Protein AF-A0A397BXU0-F1 (afdb_monomer_lite)

Radius of gyration: 19.56 Å; chains: 1; bounding box: 42×47×53 Å

Structure (mmCIF, N/CA/C/O backbone):
data_AF-A0A397BXU0-F1
#
_entry.id   AF-A0A397BXU0-F1
#
loop_
_atom_site.group_PDB
_atom_site.id
_atom_site.type_symbol
_atom_site.label_atom_id
_atom_site.label_alt_id
_atom_site.label_comp_id
_atom_site.label_asym_id
_atom_site.label_entity_id
_atom_site.label_seq_id
_atom_site.pdbx_PDB_ins_code
_atom_site.Cartn_x
_atom_site.Cartn_y
_atom_site.Cartn_z
_atom_site.occupancy
_atom_site.B_iso_or_equiv
_atom_site.auth_seq_id
_atom_site.auth_comp_id
_atom_site.auth_asym_id
_atom_site.auth_atom_id
_atom_site.pdbx_PDB_model_num
ATOM 1 N N . ASN A 1 1 ? -10.680 0.960 -3.305 1.00 91.12 1 ASN A N 1
ATOM 2 C CA . ASN A 1 1 ? -9.590 0.562 -4.220 1.00 91.12 1 ASN A CA 1
ATOM 3 C C . ASN A 1 1 ? -9.120 1.791 -4.955 1.00 91.12 1 ASN A C 1
ATOM 5 O O . ASN A 1 1 ? -9.983 2.480 -5.483 1.00 91.12 1 ASN A O 1
ATOM 9 N N . LEU A 1 2 ? -7.822 2.081 -4.936 1.00 94.25 2 LEU A N 1
ATOM 10 C CA . LEU A 1 2 ? -7.236 3.269 -5.564 1.00 94.25 2 LEU A CA 1
ATOM 11 C C . LEU A 1 2 ? -6.109 2.868 -6.513 1.00 94.25 2 LEU A C 1
ATOM 13 O O . LEU A 1 2 ? -5.351 1.947 -6.196 1.00 94.25 2 LEU A O 1
ATOM 17 N N . ASP A 1 3 ? -5.989 3.576 -7.634 1.00 91.75 3 ASP A N 1
ATOM 18 C CA . ASP A 1 3 ? -4.815 3.489 -8.498 1.00 91.75 3 ASP A CA 1
ATOM 19 C C . ASP A 1 3 ? -3.682 4.342 -7.908 1.00 91.75 3 ASP A C 1
ATOM 21 O O . ASP A 1 3 ? -3.869 5.524 -7.610 1.00 91.75 3 ASP A O 1
ATOM 25 N N . THR A 1 4 ? -2.523 3.716 -7.715 1.00 92.75 4 THR A N 1
ATOM 26 C CA . THR A 1 4 ? -1.286 4.337 -7.220 1.00 92.75 4 THR A CA 1
ATOM 27 C C . THR A 1 4 ? -0.098 4.049 -8.140 1.00 92.75 4 THR A C 1
ATOM 29 O O . THR A 1 4 ? 1.052 4.164 -7.723 1.00 92.75 4 THR A O 1
ATOM 32 N N . ASN A 1 5 ? -0.351 3.705 -9.409 1.00 88.44 5 ASN A N 1
ATOM 33 C CA . ASN A 1 5 ? 0.680 3.360 -10.398 1.00 88.44 5 ASN A CA 1
ATOM 34 C C . ASN A 1 5 ? 1.646 4.514 -10.700 1.00 88.44 5 ASN A C 1
ATOM 36 O O . ASN A 1 5 ? 2.695 4.290 -11.299 1.00 88.44 5 ASN A O 1
ATOM 40 N N . HIS A 1 6 ? 1.340 5.734 -10.246 1.00 90.06 6 HIS A N 1
ATOM 41 C CA . HIS A 1 6 ? 2.276 6.856 -10.281 1.00 90.06 6 HIS A CA 1
ATOM 42 C C . HIS A 1 6 ? 3.441 6.745 -9.282 1.00 90.06 6 HIS A C 1
ATOM 44 O O . HIS A 1 6 ? 4.148 7.728 -9.067 1.00 90.06 6 HIS A O 1
ATOM 50 N N . ALA A 1 7 ? 3.610 5.592 -8.629 1.00 89.75 7 ALA A N 1
ATOM 51 C CA . ALA A 1 7 ? 4.789 5.277 -7.839 1.00 89.75 7 ALA A CA 1
ATOM 52 C C . ALA A 1 7 ? 6.076 5.561 -8.632 1.00 89.75 7 ALA A C 1
ATOM 54 O O . ALA A 1 7 ? 6.134 5.344 -9.849 1.00 89.75 7 ALA A O 1
ATOM 55 N N . ASP A 1 8 ? 7.086 6.083 -7.940 1.00 83.19 8 ASP A N 1
ATOM 56 C CA . ASP A 1 8 ? 8.326 6.545 -8.565 1.00 83.19 8 ASP A CA 1
ATOM 57 C C . ASP A 1 8 ? 9.223 5.359 -8.925 1.00 83.19 8 ASP A C 1
ATOM 59 O O . ASP A 1 8 ? 9.690 5.256 -10.059 1.00 83.19 8 ASP A O 1
ATOM 63 N N . SER A 1 9 ? 9.399 4.421 -7.991 1.00 68.56 9 SER A N 1
ATOM 64 C CA . SER A 1 9 ? 10.031 3.130 -8.256 1.00 68.56 9 SER A CA 1
ATOM 65 C C . SER A 1 9 ? 8.972 2.102 -8.643 1.00 68.56 9 SER A C 1
ATOM 67 O O . SER A 1 9 ? 7.866 2.092 -8.103 1.00 68.56 9 SER A O 1
ATOM 69 N N . HIS A 1 10 ? 9.298 1.242 -9.610 1.00 75.25 10 HIS A N 1
ATOM 70 C CA . HIS A 1 10 ? 8.454 0.138 -10.088 1.00 75.25 10 HIS A CA 1
ATOM 71 C C . HIS A 1 10 ? 7.069 0.487 -10.671 1.00 75.25 10 HIS A C 1
ATOM 73 O O . HIS A 1 10 ? 6.451 -0.380 -11.284 1.00 75.25 10 HIS A O 1
ATOM 79 N N . GLY A 1 11 ? 6.587 1.721 -10.522 1.00 79.19 11 GLY A N 1
ATOM 80 C CA . GLY A 1 11 ? 5.392 2.253 -11.171 1.00 79.19 11 GLY A CA 1
ATOM 81 C C . GLY A 1 11 ? 5.732 2.838 -12.536 1.00 79.19 11 GLY A C 1
ATOM 82 O O . GLY A 1 11 ? 5.960 2.102 -13.497 1.00 79.19 11 GLY A O 1
ATOM 83 N N . LEU A 1 12 ? 5.817 4.168 -12.618 1.00 81.00 12 LEU A N 1
ATOM 84 C CA . LEU A 1 12 ? 5.992 4.911 -13.874 1.00 81.00 12 LEU A CA 1
ATOM 85 C C . LEU A 1 12 ? 7.149 4.398 -14.726 1.00 81.00 12 LEU A C 1
ATOM 87 O O . LEU A 1 12 ? 6.971 4.137 -15.912 1.00 81.00 12 LEU A O 1
ATOM 91 N N . GLN A 1 13 ? 8.328 4.233 -14.126 1.00 81.94 13 GLN A N 1
ATOM 92 C CA . GLN A 1 13 ? 9.524 3.848 -14.866 1.00 81.94 13 GLN A CA 1
ATOM 93 C C . GLN A 1 13 ? 9.372 2.458 -15.489 1.00 81.94 13 GLN A C 1
ATOM 95 O O . GLN A 1 13 ? 9.551 2.300 -16.691 1.00 81.94 13 GLN A O 1
ATOM 100 N N . GLN A 1 14 ? 8.959 1.452 -14.717 1.00 85.31 14 GLN A N 1
ATOM 101 C CA . GLN A 1 14 ? 8.842 0.085 -15.235 1.00 85.31 14 GLN A CA 1
ATOM 102 C C . GLN A 1 14 ? 7.662 -0.072 -16.194 1.00 85.31 14 GLN A C 1
ATOM 104 O O . GLN A 1 14 ? 7.802 -0.715 -17.240 1.00 85.31 14 GLN A O 1
ATOM 109 N N . VAL A 1 15 ? 6.527 0.562 -15.885 1.00 88.94 15 VAL A N 1
ATOM 110 C CA . VAL A 1 15 ? 5.321 0.502 -16.716 1.00 88.94 15 VAL A CA 1
ATOM 111 C C . VAL A 1 15 ? 5.507 1.259 -18.027 1.00 88.94 15 VAL A C 1
ATOM 113 O O . VAL A 1 15 ? 5.089 0.750 -19.062 1.00 88.94 15 VAL A O 1
ATOM 116 N N . CYS A 1 16 ? 6.140 2.432 -18.034 1.00 91.69 16 CYS A N 1
ATOM 117 C CA . CYS A 1 16 ? 6.295 3.214 -19.262 1.00 91.69 16 CYS A CA 1
ATOM 118 C C . CYS A 1 16 ? 7.528 2.823 -20.078 1.00 91.69 16 CYS A C 1
ATOM 120 O O . CYS A 1 16 ? 7.483 2.902 -21.304 1.00 91.69 16 CYS A O 1
ATOM 122 N N . CYS A 1 17 ? 8.610 2.352 -19.448 1.00 92.06 17 CYS A N 1
ATOM 123 C CA . CYS A 1 17 ? 9.773 1.882 -20.198 1.00 92.06 17 CYS A CA 1
ATOM 124 C C . CYS A 1 17 ? 9.535 0.528 -20.871 1.00 92.06 17 CYS A C 1
ATOM 126 O O . CYS A 1 17 ? 10.069 0.312 -21.957 1.00 92.06 17 CYS A O 1
ATOM 128 N N . GLN A 1 18 ? 8.755 -0.380 -20.261 1.00 91.38 18 GLN A N 1
ATOM 129 C CA . GLN A 1 18 ? 8.503 -1.732 -20.791 1.00 91.38 18 GLN A CA 1
ATOM 130 C C . GLN A 1 18 ? 9.797 -2.467 -21.190 1.00 91.38 18 GLN A C 1
ATOM 132 O O . GLN A 1 18 ? 9.857 -3.131 -22.228 1.00 91.38 18 GLN A O 1
ATOM 137 N N . CYS A 1 19 ? 10.851 -2.359 -20.370 1.00 92.19 19 CYS A N 1
ATOM 138 C CA . CYS A 1 19 ? 12.196 -2.793 -20.758 1.00 92.19 19 CYS A CA 1
ATOM 139 C C . CYS A 1 19 ? 12.262 -4.233 -21.263 1.00 92.19 19 CYS A C 1
ATOM 141 O O . CYS A 1 19 ? 12.909 -4.507 -22.271 1.00 92.19 19 CYS A O 1
ATOM 143 N N . TYR A 1 20 ? 11.555 -5.164 -20.622 1.00 90.00 20 TYR A N 1
ATOM 144 C CA . TYR A 1 20 ? 11.573 -6.563 -21.048 1.00 90.00 20 TYR A CA 1
ATOM 145 C C . TYR A 1 20 ? 11.020 -6.767 -22.464 1.00 90.00 20 TYR A C 1
ATOM 147 O O . TYR A 1 20 ? 11.494 -7.662 -23.166 1.00 90.00 20 TYR A O 1
ATOM 155 N N . GLY A 1 21 ? 10.091 -5.914 -22.908 1.00 90.88 21 GLY A N 1
ATOM 156 C CA . GLY A 1 21 ? 9.614 -5.884 -24.289 1.00 90.88 21 GLY A CA 1
ATOM 157 C C . GLY A 1 21 ? 10.726 -5.506 -25.269 1.00 90.88 21 GLY A C 1
ATOM 158 O O . GLY A 1 21 ? 10.959 -6.228 -26.235 1.00 90.88 21 GLY A O 1
ATOM 159 N N . TYR A 1 22 ? 11.476 -4.443 -24.970 1.00 91.62 22 TYR A N 1
ATOM 160 C CA . TYR A 1 22 ? 12.529 -3.915 -25.848 1.00 91.62 22 TYR A CA 1
ATOM 161 C C . TYR A 1 22 ? 13.865 -4.663 -25.758 1.00 91.62 22 TYR A C 1
ATOM 163 O O . TYR A 1 22 ? 14.593 -4.752 -26.746 1.00 91.62 22 TYR A O 1
ATOM 171 N N . SER A 1 23 ? 14.174 -5.277 -24.614 1.00 92.56 23 SER A N 1
ATOM 172 C CA . SER A 1 23 ? 15.444 -5.981 -24.363 1.00 92.56 23 SER A CA 1
ATOM 173 C C . SER A 1 23 ? 15.748 -7.089 -25.378 1.00 92.56 23 SER A C 1
ATOM 175 O O . SER A 1 23 ? 16.910 -7.411 -25.635 1.00 92.56 23 SER A O 1
ATOM 177 N N . ARG A 1 24 ? 14.705 -7.668 -25.988 1.00 88.31 24 ARG A N 1
ATOM 178 C CA . ARG A 1 24 ? 14.831 -8.679 -27.045 1.00 88.31 24 ARG A CA 1
ATOM 179 C C . ARG A 1 24 ? 15.384 -8.097 -28.343 1.00 88.31 24 ARG A C 1
ATOM 181 O O . ARG A 1 24 ? 16.181 -8.756 -29.006 1.00 88.31 24 ARG A O 1
ATOM 188 N N . GLU A 1 25 ? 14.976 -6.883 -28.689 1.00 88.50 25 GLU A N 1
ATOM 189 C CA . GLU A 1 25 ? 15.390 -6.193 -29.912 1.00 88.50 25 GLU A CA 1
ATOM 190 C C . GLU A 1 25 ? 16.776 -5.568 -29.744 1.00 88.50 25 GLU A C 1
ATOM 192 O O . GLU A 1 25 ? 17.655 -5.748 -30.587 1.00 88.50 25 GLU A O 1
ATOM 197 N N . THR A 1 26 ? 17.008 -4.908 -28.608 1.00 89.25 26 THR A N 1
ATOM 198 C CA . THR A 1 26 ? 18.282 -4.243 -28.292 1.00 89.25 26 THR A CA 1
ATOM 199 C C . THR A 1 26 ? 19.387 -5.214 -27.877 1.00 89.25 26 THR A C 1
ATOM 201 O O . THR A 1 26 ? 20.550 -4.820 -27.781 1.00 89.25 26 THR A O 1
ATOM 204 N N . LYS A 1 27 ? 19.034 -6.472 -27.570 1.00 90.44 27 LYS A N 1
ATOM 205 C CA . LYS A 1 27 ? 19.926 -7.506 -27.015 1.00 90.44 27 LYS A CA 1
ATOM 206 C C . LYS A 1 27 ? 20.653 -7.063 -25.739 1.00 90.44 27 LYS A C 1
ATOM 208 O O . LYS A 1 27 ? 21.693 -7.621 -25.390 1.00 90.44 27 LYS A O 1
ATOM 213 N N . THR A 1 28 ? 20.104 -6.074 -25.039 1.00 88.50 28 THR A N 1
ATOM 214 C CA . THR A 1 28 ? 20.674 -5.509 -23.815 1.00 88.50 28 THR A CA 1
ATOM 215 C C . THR A 1 28 ? 19.778 -5.872 -22.641 1.00 88.50 28 THR A C 1
ATOM 217 O O . THR A 1 28 ? 18.565 -5.675 -22.699 1.00 88.50 28 THR A O 1
ATOM 220 N N . LYS A 1 29 ? 20.367 -6.415 -21.569 1.00 88.94 29 LYS A N 1
ATOM 221 C CA . LYS A 1 29 ? 19.622 -6.808 -20.366 1.00 88.94 29 LYS A CA 1
ATOM 222 C C . LYS A 1 29 ? 18.979 -5.593 -19.696 1.00 88.94 29 LYS A C 1
ATOM 224 O O . LYS A 1 29 ? 19.581 -4.524 -19.648 1.00 88.94 29 LYS A O 1
ATOM 229 N N . CYS A 1 30 ? 17.793 -5.802 -19.133 1.00 89.44 30 CYS A N 1
ATOM 230 C CA . CYS A 1 30 ? 17.183 -4.835 -18.234 1.00 89.44 30 CYS A CA 1
ATOM 231 C C . CYS A 1 30 ? 17.955 -4.763 -16.920 1.00 89.44 30 CYS A C 1
ATOM 233 O O . CYS A 1 30 ? 18.323 -5.783 -16.336 1.00 89.44 30 CYS A O 1
ATOM 235 N N . THR A 1 31 ? 18.175 -3.540 -16.478 1.00 86.12 31 THR A N 1
ATOM 236 C CA . THR A 1 31 ? 18.710 -3.151 -15.176 1.00 86.12 31 THR A CA 1
ATOM 237 C C . THR A 1 31 ? 17.600 -2.772 -14.200 1.00 86.12 31 THR A C 1
ATOM 239 O O . THR A 1 31 ? 17.831 -2.793 -12.996 1.00 86.12 31 THR A O 1
ATOM 242 N N . GLY A 1 32 ? 16.408 -2.434 -14.710 1.00 82.25 32 GLY A N 1
ATOM 243 C CA . GLY A 1 32 ? 15.285 -1.931 -13.917 1.00 82.25 32 GLY A CA 1
ATOM 244 C C . GLY A 1 32 ? 15.361 -0.432 -13.618 1.00 82.25 32 GLY A C 1
ATOM 245 O O . GLY A 1 32 ? 14.469 0.080 -12.948 1.00 82.25 32 GLY A O 1
ATOM 246 N N . ASN A 1 33 ? 16.397 0.249 -14.119 1.00 84.50 33 ASN A N 1
ATOM 247 C CA . ASN A 1 33 ? 16.656 1.678 -13.936 1.00 84.50 33 ASN A CA 1
ATOM 248 C C . ASN A 1 33 ? 16.693 2.430 -15.276 1.00 84.50 33 ASN A C 1
ATOM 250 O O . ASN A 1 33 ? 17.337 3.472 -15.384 1.00 84.50 33 ASN A O 1
ATOM 254 N N . GLU A 1 34 ? 16.052 1.891 -16.314 1.00 89.12 34 GLU A N 1
ATOM 255 C CA . GLU A 1 34 ? 16.051 2.497 -17.644 1.00 89.12 34 GLU A CA 1
ATOM 256 C C . GLU A 1 34 ? 15.388 3.874 -17.608 1.00 89.12 34 GLU A C 1
ATOM 258 O O . GLU A 1 34 ? 14.302 4.046 -17.055 1.00 89.12 34 GLU A O 1
ATOM 263 N N . MET A 1 35 ? 16.036 4.862 -18.207 1.00 90.44 35 MET A N 1
ATOM 264 C CA . MET A 1 35 ? 15.581 6.245 -18.224 1.00 90.44 35 MET A CA 1
ATOM 265 C C . MET A 1 35 ? 14.971 6.606 -19.583 1.00 90.44 35 MET A C 1
ATOM 267 O O . MET A 1 35 ? 15.327 6.020 -20.609 1.00 90.44 35 MET A O 1
ATOM 271 N N . PRO A 1 36 ? 14.078 7.611 -19.644 1.00 91.62 36 PRO A N 1
ATOM 272 C CA . PRO A 1 36 ? 13.523 8.082 -20.909 1.00 91.62 36 PRO A CA 1
ATOM 273 C C . PRO A 1 36 ? 14.617 8.485 -21.907 1.00 91.62 36 PRO A C 1
ATOM 275 O O . PRO A 1 36 ? 15.407 9.400 -21.655 1.00 91.62 36 PRO A O 1
ATOM 278 N N . GLY A 1 37 ? 14.627 7.838 -23.073 1.00 92.50 37 GLY A N 1
ATOM 279 C CA . GLY A 1 37 ? 15.660 8.002 -24.102 1.00 92.50 37 GLY A CA 1
ATOM 280 C C . GLY A 1 37 ? 16.644 6.835 -24.197 1.00 92.50 37 GLY A C 1
ATOM 281 O O . GLY A 1 37 ? 17.330 6.722 -25.212 1.00 92.50 37 GLY A O 1
ATOM 282 N N . ASP A 1 38 ? 16.681 5.945 -23.207 1.00 93.38 38 ASP A N 1
ATOM 283 C CA . ASP A 1 38 ? 17.402 4.681 -23.326 1.00 93.38 38 ASP A CA 1
ATOM 284 C C . ASP A 1 38 ? 16.705 3.782 -24.349 1.00 93.38 38 ASP A C 1
ATOM 286 O O . ASP A 1 38 ? 15.480 3.696 -24.371 1.00 93.38 38 ASP A O 1
ATOM 290 N N . ALA A 1 39 ? 17.465 3.033 -25.152 1.00 93.31 39 ALA A N 1
ATOM 291 C CA . ALA A 1 39 ? 16.893 2.115 -26.148 1.00 93.31 39 ALA A CA 1
ATOM 292 C C . ALA A 1 39 ? 15.962 1.054 -25.525 1.00 93.31 39 ALA A C 1
ATOM 294 O O . ALA A 1 39 ? 15.038 0.568 -26.167 1.00 93.31 39 ALA A O 1
ATOM 295 N N . ASN A 1 40 ? 16.195 0.719 -24.255 1.00 93.38 40 ASN A N 1
ATOM 296 C CA . ASN A 1 40 ? 15.368 -0.196 -23.475 1.00 93.38 40 ASN A CA 1
ATOM 297 C C . ASN A 1 40 ? 14.198 0.486 -22.747 1.00 93.38 40 ASN A C 1
ATOM 299 O O . ASN A 1 40 ? 13.447 -0.191 -22.056 1.00 93.38 40 ASN A O 1
ATOM 303 N N . CYS A 1 41 ? 14.015 1.798 -22.881 1.00 93.62 41 CYS A N 1
ATOM 304 C CA . CYS A 1 41 ? 12.878 2.518 -22.324 1.00 93.62 41 CYS A CA 1
ATOM 305 C C . CYS A 1 41 ? 12.035 3.101 -23.449 1.00 93.62 41 CYS A C 1
ATOM 307 O O . CYS A 1 41 ? 12.449 4.062 -24.097 1.00 93.62 41 CYS A O 1
ATOM 309 N N . ALA A 1 42 ? 10.858 2.520 -23.691 1.00 94.00 42 ALA A N 1
ATOM 310 C CA . ALA A 1 42 ? 9.977 2.948 -24.775 1.00 94.00 42 ALA A CA 1
ATOM 311 C C . ALA A 1 42 ? 10.688 2.964 -26.151 1.00 94.00 42 ALA A C 1
ATOM 313 O O . ALA A 1 42 ? 10.410 3.812 -26.992 1.00 94.00 42 ALA A O 1
ATOM 314 N N . GLY A 1 43 ? 11.667 2.075 -26.368 1.00 93.12 43 GLY A N 1
ATOM 315 C CA . GLY A 1 43 ? 12.487 2.063 -27.585 1.00 93.12 43 GLY A CA 1
ATOM 316 C C . GLY A 1 43 ? 13.387 3.297 -27.770 1.00 93.12 43 GLY A C 1
ATOM 317 O O . GLY A 1 43 ? 13.860 3.543 -28.876 1.00 93.12 43 GLY A O 1
ATOM 318 N N . GLY A 1 44 ? 13.599 4.104 -26.725 1.00 94.00 44 GLY A N 1
ATOM 319 C CA . GLY A 1 44 ? 14.251 5.415 -26.794 1.00 94.00 44 GLY A CA 1
ATOM 320 C C . GLY A 1 44 ? 13.296 6.577 -27.093 1.00 94.00 44 GLY A C 1
ATOM 321 O O . GLY A 1 44 ? 13.731 7.732 -27.131 1.00 94.00 44 GLY A O 1
ATOM 322 N N . ASP A 1 45 ? 11.999 6.312 -27.277 1.00 96.06 45 ASP A N 1
ATOM 323 C CA . ASP A 1 45 ? 10.999 7.338 -27.567 1.00 96.06 45 ASP A CA 1
ATOM 324 C C . ASP A 1 45 ? 10.562 8.072 -26.289 1.00 96.06 45 ASP A C 1
ATOM 326 O O . ASP A 1 45 ? 9.714 7.623 -25.509 1.00 96.06 45 ASP A O 1
ATOM 330 N N . LYS A 1 46 ? 11.133 9.265 -26.097 1.00 96.38 46 LYS A N 1
ATOM 331 C CA . LYS A 1 46 ? 10.784 10.156 -24.984 1.00 96.38 46 LYS A CA 1
ATOM 332 C C . LYS A 1 46 ? 9.332 10.629 -25.039 1.00 96.38 46 LYS A C 1
ATOM 334 O O . LYS A 1 46 ? 8.734 10.811 -23.984 1.00 96.38 46 LYS A O 1
ATOM 339 N N . ALA A 1 47 ? 8.762 10.828 -26.227 1.00 97.19 47 ALA A N 1
ATOM 340 C CA . ALA A 1 47 ? 7.381 11.278 -26.364 1.00 97.19 47 ALA A CA 1
ATOM 341 C C . ALA A 1 47 ? 6.404 10.160 -25.986 1.00 97.19 47 ALA A C 1
ATOM 343 O O . ALA A 1 47 ? 5.431 10.420 -25.278 1.00 97.19 47 ALA A O 1
ATOM 344 N N . MET A 1 48 ? 6.691 8.915 -26.381 1.00 95.44 48 MET A N 1
ATOM 345 C CA . MET A 1 48 ? 5.905 7.757 -25.949 1.00 95.44 48 MET A CA 1
ATOM 346 C C . MET A 1 48 ? 5.970 7.575 -24.429 1.00 95.44 48 MET A C 1
ATOM 348 O O . MET A 1 48 ? 4.933 7.378 -23.792 1.00 95.44 48 MET A O 1
ATOM 352 N N . PHE A 1 49 ? 7.164 7.697 -23.836 1.00 94.69 49 PHE A N 1
ATOM 353 C CA . PHE A 1 49 ? 7.316 7.654 -22.382 1.00 94.69 49 PHE A CA 1
ATOM 354 C C . PHE A 1 49 ? 6.486 8.747 -21.695 1.00 94.69 49 PHE A C 1
ATOM 356 O O . PHE A 1 49 ? 5.693 8.438 -20.806 1.00 94.69 49 PHE A O 1
ATOM 363 N N . SER A 1 50 ? 6.621 10.009 -22.118 1.00 95.06 50 SER A N 1
ATOM 364 C CA . SER A 1 50 ? 5.880 11.129 -21.524 1.00 95.06 50 SER A CA 1
ATOM 365 C C . SER A 1 50 ? 4.367 10.965 -21.669 1.00 95.06 50 SER A C 1
ATOM 367 O O . SER A 1 50 ? 3.644 11.175 -20.702 1.00 95.06 50 SER A O 1
ATOM 369 N N . ALA A 1 51 ? 3.875 10.500 -22.820 1.00 96.62 51 ALA A N 1
ATOM 370 C CA . ALA A 1 51 ? 2.449 10.237 -23.009 1.00 96.62 51 ALA A CA 1
ATOM 371 C C . ALA A 1 51 ? 1.923 9.139 -22.064 1.00 96.62 51 ALA A C 1
ATOM 373 O O . ALA A 1 51 ? 0.812 9.247 -21.539 1.00 96.62 51 ALA A O 1
ATOM 374 N N . CYS A 1 52 ? 2.717 8.091 -21.821 1.00 95.06 52 CYS A N 1
ATOM 375 C CA . CYS A 1 52 ? 2.402 7.070 -20.821 1.00 95.06 52 CYS A CA 1
ATOM 376 C C . CYS A 1 52 ? 2.388 7.653 -19.401 1.00 95.06 52 CYS A C 1
ATOM 378 O O . CYS A 1 52 ? 1.432 7.433 -18.653 1.00 95.06 52 CYS A O 1
ATOM 380 N N . GLN A 1 53 ? 3.408 8.437 -19.048 1.00 93.31 53 GLN A N 1
ATOM 381 C CA . GLN A 1 53 ? 3.512 9.086 -17.745 1.00 93.31 53 GLN A CA 1
ATOM 382 C C . GLN A 1 53 ? 2.311 9.998 -17.475 1.00 93.31 53 GLN A C 1
ATOM 384 O O . GLN A 1 53 ? 1.667 9.862 -16.435 1.00 93.31 53 GLN A O 1
ATOM 389 N N . ASP A 1 54 ? 1.957 10.863 -18.425 1.00 95.31 54 ASP A N 1
ATOM 390 C CA . ASP A 1 54 ? 0.816 11.776 -18.315 1.00 95.31 54 ASP A CA 1
ATOM 391 C C . ASP A 1 54 ? -0.495 11.013 -18.100 1.00 95.31 54 ASP A C 1
ATOM 393 O O . ASP A 1 54 ? -1.360 11.429 -17.322 1.00 95.31 54 ASP A O 1
ATOM 397 N N . LYS A 1 55 ? -0.647 9.856 -18.757 1.00 95.50 55 LYS A N 1
ATOM 398 C CA . LYS A 1 55 ? -1.822 9.001 -18.586 1.00 95.50 55 LYS A CA 1
ATOM 399 C C . LYS A 1 55 ? -1.917 8.442 -17.166 1.00 95.50 55 LYS A C 1
ATOM 401 O O . LYS A 1 55 ? -2.996 8.502 -16.573 1.00 95.50 55 LYS A O 1
ATOM 406 N N . ILE A 1 56 ? -0.812 7.921 -16.633 1.00 93.69 56 ILE A N 1
ATOM 407 C CA . ILE A 1 56 ? -0.753 7.337 -15.286 1.00 93.69 56 ILE A CA 1
ATOM 408 C C . ILE A 1 56 ? -0.938 8.415 -14.215 1.00 93.69 56 ILE A C 1
ATOM 410 O O . ILE A 1 56 ? -1.736 8.228 -13.297 1.00 93.69 56 ILE A O 1
ATOM 414 N N . GLU A 1 57 ? -0.283 9.569 -14.348 1.00 93.19 57 GLU A N 1
ATOM 415 C CA . GLU A 1 57 ? -0.476 10.697 -13.426 1.00 93.19 57 GLU A CA 1
ATOM 416 C C . GLU A 1 57 ? -1.924 11.210 -13.471 1.00 93.19 57 GLU A C 1
ATOM 418 O O . GLU A 1 57 ? -2.519 11.508 -12.432 1.00 93.19 57 GLU A O 1
ATOM 423 N N . GLY A 1 58 ? -2.553 11.221 -14.652 1.00 95.19 58 GLY A N 1
ATOM 424 C CA . GLY A 1 58 ? -3.978 11.518 -14.800 1.00 95.19 58 GLY A CA 1
ATOM 425 C C . GLY A 1 58 ? -4.884 10.544 -14.036 1.00 95.19 58 GLY A C 1
ATOM 426 O O . GLY A 1 58 ? -5.831 10.975 -13.371 1.00 95.19 58 GLY A O 1
ATOM 427 N N . TRP A 1 59 ? -4.597 9.239 -14.080 1.00 95.06 59 TRP A N 1
ATOM 428 C CA . TRP A 1 59 ? -5.341 8.223 -13.321 1.00 95.06 59 TRP A CA 1
ATOM 429 C C . TRP A 1 59 ? -5.118 8.316 -11.813 1.00 95.06 59 TRP A C 1
ATOM 431 O O . TRP A 1 59 ? -6.077 8.181 -11.045 1.00 95.06 59 TRP A O 1
ATOM 441 N N . ALA A 1 60 ? -3.891 8.593 -11.380 1.00 93.69 60 ALA A N 1
ATOM 442 C CA . ALA A 1 60 ? -3.582 8.781 -9.970 1.00 93.69 60 ALA A CA 1
ATOM 443 C C . ALA A 1 60 ? -4.267 10.035 -9.414 1.00 93.69 60 ALA A C 1
ATOM 445 O O . ALA A 1 60 ? -4.903 9.976 -8.360 1.00 93.69 60 ALA A O 1
ATOM 446 N N . LYS A 1 61 ? -4.249 11.147 -10.163 1.00 95.50 61 LYS A N 1
ATOM 447 C CA . LYS A 1 61 ? -5.002 12.356 -9.811 1.00 95.50 61 LYS A CA 1
ATOM 448 C C . LYS A 1 61 ? -6.501 12.079 -9.712 1.00 95.50 61 LYS A C 1
ATOM 450 O O . LYS A 1 61 ? -7.121 12.448 -8.717 1.00 95.50 61 LYS A O 1
ATOM 455 N N . ALA A 1 62 ? -7.081 11.407 -10.706 1.00 96.88 62 ALA A N 1
ATOM 456 C CA . ALA A 1 62 ? -8.497 11.048 -10.678 1.00 96.88 62 ALA A CA 1
ATOM 457 C C . AL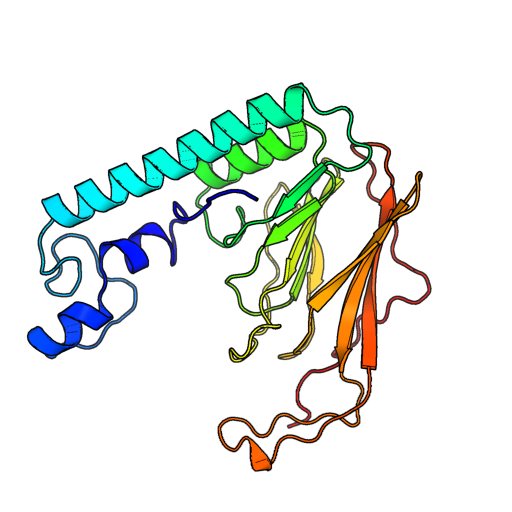A A 1 62 ? -8.841 10.145 -9.478 1.00 96.88 62 ALA A C 1
ATOM 459 O O . ALA A 1 62 ? -9.897 10.317 -8.864 1.00 96.88 62 ALA A O 1
ATOM 460 N N . SER A 1 63 ? -7.943 9.224 -9.111 1.00 97.00 63 SER A N 1
ATOM 461 C CA . SER A 1 63 ? -8.091 8.360 -7.934 1.00 97.00 63 SER A CA 1
ATOM 462 C C . SER A 1 63 ? -8.035 9.149 -6.628 1.00 97.00 63 SER A C 1
ATOM 464 O O . SER A 1 63 ? -8.884 8.937 -5.764 1.00 97.00 63 SER A O 1
ATOM 466 N N . LEU A 1 64 ? -7.088 10.080 -6.488 1.00 97.31 64 LEU A N 1
ATOM 467 C CA . LEU A 1 64 ? -6.954 10.936 -5.307 1.00 97.31 64 LEU A CA 1
ATOM 468 C C . LEU A 1 64 ? -8.177 11.851 -5.136 1.00 97.31 64 LEU A C 1
ATOM 470 O O . LEU A 1 64 ? -8.782 11.880 -4.063 1.00 97.31 64 LEU A O 1
ATOM 474 N N . ASP A 1 65 ? -8.588 12.540 -6.204 1.00 97.69 65 ASP A N 1
ATOM 475 C CA . ASP A 1 65 ? -9.753 13.434 -6.200 1.00 97.69 65 ASP A CA 1
ATOM 476 C C . ASP A 1 65 ? -11.049 12.653 -5.913 1.00 97.69 65 ASP A C 1
ATOM 478 O O . ASP A 1 65 ? -11.910 13.092 -5.143 1.00 97.69 65 ASP A O 1
ATOM 482 N N . GLY A 1 66 ? -11.185 11.465 -6.513 1.00 98.00 66 GLY A N 1
ATOM 483 C CA . GLY A 1 66 ? -12.305 10.562 -6.276 1.00 98.00 66 GLY A CA 1
ATOM 484 C C . GLY A 1 66 ? -12.370 10.082 -4.831 1.00 98.00 66 GLY A C 1
ATOM 485 O O . GLY A 1 66 ? -13.419 10.192 -4.195 1.00 98.00 66 GLY A O 1
ATOM 486 N N . ALA A 1 67 ? -11.237 9.635 -4.286 1.00 98.00 67 ALA A N 1
ATOM 487 C CA . ALA A 1 67 ? -11.124 9.212 -2.897 1.00 98.00 67 ALA A CA 1
ATOM 488 C C . ALA A 1 67 ? -11.499 10.340 -1.933 1.00 98.00 67 ALA A C 1
ATOM 490 O O . ALA A 1 67 ? -12.301 10.118 -1.030 1.00 98.00 67 ALA A O 1
ATOM 491 N N . ALA A 1 68 ? -10.975 11.550 -2.137 1.00 98.44 68 ALA A N 1
ATOM 492 C CA . ALA A 1 68 ? -11.275 12.701 -1.291 1.00 98.44 68 ALA A CA 1
ATOM 493 C C . ALA A 1 68 ? -12.778 13.025 -1.283 1.00 98.44 68 ALA A C 1
ATOM 495 O O . ALA A 1 68 ? -13.389 13.165 -0.221 1.00 98.44 68 ALA A O 1
ATOM 496 N N . ARG A 1 69 ? -13.402 13.069 -2.467 1.00 98.38 69 ARG A N 1
ATOM 497 C CA . ARG A 1 69 ? -14.844 13.306 -2.617 1.00 98.38 69 ARG A CA 1
ATOM 498 C C . ARG A 1 69 ? -15.681 12.242 -1.905 1.00 98.38 69 ARG A C 1
ATOM 500 O O . ARG A 1 69 ? -16.656 12.586 -1.234 1.00 98.38 69 ARG A O 1
ATOM 507 N N . ASP A 1 70 ? -15.334 10.972 -2.070 1.00 98.19 70 ASP A N 1
ATOM 508 C CA . ASP A 1 70 ? -16.140 9.864 -1.556 1.00 98.19 70 ASP A CA 1
ATOM 509 C C . ASP A 1 70 ? -15.936 9.696 -0.038 1.00 98.19 70 ASP A C 1
ATOM 511 O O . ASP A 1 70 ? -16.900 9.505 0.706 1.00 98.19 70 ASP A O 1
ATOM 515 N N . LEU A 1 71 ? -14.710 9.881 0.462 1.00 98.06 71 LEU A N 1
ATOM 516 C CA . LEU A 1 71 ? -14.393 9.854 1.894 1.00 98.06 71 LEU A CA 1
ATOM 517 C C . LEU A 1 71 ? -15.012 11.021 2.674 1.00 98.06 71 LEU A C 1
ATOM 519 O O . LEU A 1 71 ? -15.375 10.827 3.839 1.00 98.06 71 LEU A O 1
ATOM 523 N N . ALA A 1 72 ? -15.156 12.194 2.047 1.00 97.88 72 ALA A N 1
ATOM 524 C CA . ALA A 1 72 ? -15.831 13.357 2.628 1.00 97.88 72 ALA A CA 1
ATOM 525 C C . ALA A 1 72 ? -17.326 13.108 2.880 1.00 97.88 72 ALA A C 1
ATOM 527 O O . ALA A 1 72 ? -17.895 13.653 3.821 1.00 97.88 72 ALA A O 1
ATOM 528 N N . LYS A 1 73 ? -17.962 12.283 2.042 1.00 97.81 73 LYS A N 1
ATOM 529 C CA . LYS A 1 73 ? -19.395 11.954 2.131 1.00 97.81 73 LYS A CA 1
ATOM 530 C C . LYS A 1 73 ? -19.670 10.652 2.881 1.00 97.81 73 LYS A C 1
ATOM 532 O O . LYS A 1 73 ? -20.820 10.359 3.192 1.00 97.81 73 LYS A O 1
ATOM 537 N N . SER A 1 74 ? -18.637 9.849 3.124 1.00 97.44 74 SER A N 1
ATOM 538 C CA . SER A 1 74 ? -18.794 8.510 3.678 1.00 97.44 74 SER A CA 1
ATOM 539 C C . SER A 1 74 ? -19.221 8.540 5.144 1.00 97.44 74 SER A C 1
ATOM 541 O O . SER A 1 74 ? -18.517 9.075 6.001 1.00 97.44 74 SER A O 1
ATOM 543 N N . THR A 1 75 ? -20.342 7.877 5.427 1.00 96.62 75 THR A N 1
ATOM 544 C CA . THR A 1 75 ? -20.841 7.568 6.776 1.00 96.62 75 THR A CA 1
ATOM 545 C C . THR A 1 75 ? -20.490 6.140 7.209 1.00 96.62 75 THR A C 1
ATOM 547 O O . THR A 1 75 ? -21.075 5.620 8.158 1.00 96.62 75 THR A O 1
ATOM 550 N N . ALA A 1 76 ? -19.590 5.463 6.487 1.00 97.44 76 ALA A N 1
ATOM 551 C CA . ALA A 1 76 ? -19.190 4.099 6.808 1.00 97.44 76 ALA A CA 1
ATOM 552 C C . ALA A 1 76 ? -18.452 4.042 8.154 1.00 97.44 76 ALA A C 1
ATOM 554 O O . ALA A 1 76 ? -17.629 4.908 8.453 1.00 97.44 76 ALA A O 1
ATOM 555 N N . THR A 1 77 ? -18.706 2.983 8.929 1.00 98.00 77 THR A N 1
ATOM 556 C CA . THR A 1 77 ? -18.033 2.722 10.213 1.00 98.00 77 THR A CA 1
ATOM 557 C C . THR A 1 77 ? -16.517 2.636 10.050 1.00 98.00 77 THR A C 1
ATOM 559 O O . THR A 1 77 ? -15.782 3.227 10.830 1.00 98.00 77 THR A O 1
ATOM 562 N N . TYR A 1 78 ? -16.055 1.950 9.002 1.00 98.31 78 TYR A N 1
ATOM 563 C CA . TYR A 1 78 ? -14.640 1.834 8.667 1.00 98.31 78 TYR A CA 1
ATOM 564 C C . TYR A 1 78 ? -14.376 2.422 7.290 1.00 98.31 78 TYR A C 1
ATOM 566 O O . TYR A 1 78 ? -15.111 2.182 6.331 1.00 98.31 78 TYR A O 1
ATOM 574 N N . LYS A 1 79 ? -13.276 3.162 7.192 1.00 98.31 79 LYS A N 1
ATOM 575 C CA . LYS A 1 79 ? -12.751 3.707 5.941 1.00 98.31 79 LYS A CA 1
ATOM 576 C C . LYS A 1 79 ? -11.455 2.974 5.633 1.00 98.31 79 LYS A C 1
ATOM 578 O O . LYS A 1 79 ? -10.484 3.132 6.372 1.00 98.31 79 LYS A O 1
ATOM 583 N N . ILE A 1 80 ? -11.474 2.154 4.587 1.00 98.31 80 ILE A N 1
ATOM 584 C CA . ILE A 1 80 ? -10.361 1.287 4.196 1.00 98.31 80 ILE A CA 1
ATOM 585 C C . ILE A 1 80 ? -9.935 1.648 2.777 1.00 98.31 80 ILE A C 1
ATOM 587 O O . ILE A 1 80 ? -10.760 1.704 1.862 1.00 98.31 80 ILE A O 1
ATOM 591 N N . ILE A 1 81 ? -8.641 1.875 2.598 1.00 98.38 81 ILE A N 1
ATOM 592 C CA . ILE A 1 81 ? -8.004 2.011 1.294 1.00 98.38 81 ILE A CA 1
ATOM 593 C C . ILE A 1 81 ? -7.296 0.696 0.978 1.00 98.38 81 ILE A C 1
ATOM 595 O O . ILE A 1 81 ? -6.659 0.103 1.837 1.00 98.38 81 ILE A O 1
ATOM 599 N N . ASN A 1 82 ? -7.425 0.246 -0.266 1.00 97.50 82 ASN A N 1
ATOM 600 C CA . ASN A 1 82 ? -6.686 -0.889 -0.805 1.00 97.50 82 ASN A CA 1
ATOM 601 C C . ASN A 1 82 ? -6.092 -0.474 -2.149 1.00 97.50 82 ASN A C 1
ATOM 603 O O . ASN A 1 82 ? -6.785 0.156 -2.960 1.00 97.50 82 ASN A O 1
ATOM 607 N N . THR A 1 83 ? -4.827 -0.790 -2.369 1.00 95.62 83 THR A N 1
ATOM 608 C CA . THR A 1 83 ? -4.088 -0.395 -3.566 1.00 95.62 83 THR A CA 1
ATOM 609 C C . THR A 1 83 ? -2.914 -1.341 -3.825 1.00 95.62 83 THR A C 1
ATOM 611 O O . THR A 1 83 ? -2.699 -2.280 -3.065 1.00 95.62 83 THR A O 1
ATOM 614 N N . HIS A 1 84 ? -2.162 -1.125 -4.904 1.00 93.88 84 HIS A N 1
ATOM 615 C CA . HIS A 1 84 ? -0.967 -1.915 -5.185 1.00 93.88 84 HIS A CA 1
ATOM 616 C C . HIS A 1 84 ? 0.267 -1.365 -4.457 1.00 93.88 84 HIS A C 1
ATOM 618 O O . HIS A 1 84 ? 0.903 -2.114 -3.718 1.00 93.88 84 HIS A O 1
ATOM 624 N N . TYR A 1 85 ? 0.555 -0.066 -4.588 1.00 94.12 85 TYR A N 1
ATOM 625 C CA . TYR A 1 85 ? 1.753 0.561 -4.029 1.00 94.12 85 TYR A CA 1
ATOM 626 C C . TYR A 1 85 ? 1.490 1.257 -2.687 1.00 94.12 85 TYR A C 1
ATOM 628 O O . TYR A 1 85 ? 0.479 1.933 -2.491 1.00 94.12 85 TYR A O 1
ATOM 636 N N . SER A 1 86 ? 2.431 1.124 -1.752 1.00 94.00 86 SER A N 1
ATOM 637 C CA . SER A 1 86 ? 2.481 1.948 -0.535 1.00 94.00 86 SER A CA 1
ATOM 638 C C . SER A 1 86 ? 3.015 3.364 -0.821 1.00 94.00 86 SER A C 1
ATOM 640 O O . SER A 1 86 ? 3.990 3.483 -1.571 1.00 94.00 86 SER A O 1
ATOM 642 N N . PRO A 1 87 ? 2.463 4.411 -0.170 1.00 94.94 87 PRO A N 1
ATOM 643 C CA . PRO A 1 87 ? 2.991 5.771 -0.228 1.00 94.94 87 PRO A CA 1
ATOM 644 C C . PRO A 1 87 ? 4.448 5.880 0.225 1.00 94.94 87 PRO A C 1
ATOM 646 O O . PRO A 1 87 ? 5.247 6.494 -0.466 1.00 94.94 87 PRO A O 1
ATOM 649 N N . HIS A 1 88 ? 4.820 5.291 1.362 1.00 94.12 88 HIS A N 1
ATOM 650 C CA . HIS A 1 88 ? 6.169 5.449 1.918 1.00 94.12 88 HIS A CA 1
ATOM 651 C C . HIS A 1 88 ? 7.203 4.498 1.336 1.00 94.12 88 HIS A C 1
ATOM 653 O O . HIS A 1 88 ? 8.381 4.833 1.353 1.00 94.12 88 HIS A O 1
ATOM 659 N N . PHE A 1 89 ? 6.790 3.346 0.807 1.00 92.06 89 PHE A N 1
ATOM 660 C CA . PHE A 1 89 ? 7.727 2.410 0.177 1.00 92.06 89 PHE A CA 1
ATOM 661 C C . PHE A 1 89 ? 8.027 2.749 -1.290 1.00 92.06 89 PHE A C 1
ATOM 663 O O . PHE A 1 89 ? 9.102 2.404 -1.773 1.00 92.06 89 PHE A O 1
ATOM 670 N N . HIS A 1 90 ? 7.110 3.414 -2.006 1.00 92.44 90 HIS A N 1
ATOM 671 C CA . HIS A 1 90 ? 7.200 3.526 -3.473 1.00 92.44 90 HIS A CA 1
ATOM 672 C C . HIS A 1 90 ? 7.029 4.942 -4.018 1.00 92.44 90 HIS A C 1
ATOM 674 O O . HIS A 1 90 ? 7.035 5.135 -5.235 1.00 92.44 90 HIS A O 1
ATOM 680 N N . MET A 1 91 ? 6.831 5.938 -3.155 1.00 92.50 91 MET A N 1
ATOM 681 C CA . MET A 1 91 ? 6.622 7.313 -3.592 1.00 92.50 91 MET A CA 1
ATOM 682 C C . MET A 1 91 ? 7.558 8.266 -2.865 1.00 92.50 91 MET A C 1
ATOM 684 O O . MET A 1 91 ? 7.732 8.210 -1.650 1.00 92.50 91 MET A O 1
ATOM 688 N N . GLY A 1 92 ? 8.121 9.189 -3.629 1.00 91.44 92 GLY A N 1
ATOM 689 C CA . GLY A 1 92 ? 8.826 10.349 -3.135 1.00 91.44 92 GLY A CA 1
ATOM 690 C C . GLY A 1 92 ? 7.894 11.277 -2.366 1.00 91.44 92 GLY A C 1
ATOM 691 O O . GLY A 1 92 ? 6.662 11.232 -2.477 1.00 91.44 92 GLY A O 1
ATOM 692 N N . GLU A 1 93 ? 8.512 12.150 -1.578 1.00 93.88 93 GLU A N 1
ATOM 693 C CA . GLU A 1 93 ? 7.841 12.917 -0.532 1.00 93.88 93 GLU A CA 1
ATOM 694 C C . GLU A 1 93 ? 6.569 13.658 -0.990 1.00 93.88 93 GLU A C 1
ATOM 696 O O . GLU A 1 93 ? 5.546 13.495 -0.325 1.00 93.88 93 GLU A O 1
ATOM 701 N N . PRO A 1 94 ? 6.527 14.388 -2.126 1.00 94.69 94 PRO A N 1
ATOM 702 C CA . PRO A 1 94 ? 5.312 15.111 -2.512 1.00 94.69 94 PRO A CA 1
ATOM 703 C C . PRO A 1 94 ? 4.100 14.194 -2.738 1.00 94.69 94 PRO A C 1
ATOM 705 O O . PRO A 1 94 ? 2.988 14.506 -2.307 1.00 94.69 94 PRO A O 1
ATOM 708 N N . LYS A 1 95 ? 4.314 13.042 -3.385 1.00 94.94 95 LYS A N 1
ATOM 709 C CA . LYS A 1 95 ? 3.268 12.048 -3.671 1.00 94.94 95 LYS A CA 1
ATOM 710 C C . LYS A 1 95 ? 2.866 11.302 -2.401 1.00 94.94 95 LYS A C 1
ATOM 712 O O . LYS A 1 95 ? 1.675 11.177 -2.115 1.00 94.94 95 LYS A O 1
ATOM 717 N N . MET A 1 96 ? 3.846 10.890 -1.595 1.00 96.00 96 MET A N 1
ATOM 718 C CA . MET A 1 96 ? 3.615 10.276 -0.285 1.00 96.00 96 MET A CA 1
ATOM 719 C C . MET A 1 96 ? 2.751 11.182 0.606 1.00 96.00 96 MET A C 1
ATOM 721 O O . MET A 1 96 ? 1.727 10.747 1.140 1.00 96.00 96 MET A O 1
ATOM 725 N N . LEU A 1 97 ? 3.121 12.461 0.725 1.00 97.50 97 LEU A N 1
ATOM 726 C CA . LEU A 1 97 ? 2.408 13.437 1.548 1.00 97.50 97 LEU A CA 1
ATOM 727 C C . LEU A 1 97 ? 0.980 13.688 1.059 1.00 97.50 97 LEU A C 1
ATOM 729 O O . LEU A 1 97 ? 0.097 13.900 1.888 1.00 97.50 97 LEU A O 1
ATOM 733 N N . ALA A 1 98 ? 0.712 13.632 -0.247 1.00 97.56 98 ALA A N 1
ATOM 734 C CA . ALA A 1 98 ? -0.649 13.758 -0.769 1.00 97.56 98 ALA A CA 1
ATOM 735 C C . ALA A 1 98 ? -1.567 12.644 -0.232 1.00 97.56 98 ALA A C 1
ATOM 737 O O . ALA A 1 98 ? -2.659 12.923 0.275 1.00 97.56 98 ALA A O 1
ATOM 738 N N . TRP A 1 99 ? -1.102 11.392 -0.259 1.00 97.94 99 TRP A N 1
ATOM 739 C CA . TRP A 1 99 ? -1.851 10.254 0.280 1.00 97.94 99 TRP A CA 1
ATOM 740 C C . TRP A 1 99 ? -1.958 10.293 1.804 1.00 97.94 99 TRP A C 1
ATOM 742 O O . TRP A 1 99 ? -3.038 10.070 2.353 1.00 97.94 99 TRP A O 1
ATOM 752 N N . TYR A 1 100 ? -0.884 10.657 2.502 1.00 98.12 100 TYR A N 1
ATOM 753 C CA . TYR A 1 100 ? -0.908 10.859 3.952 1.00 98.12 100 TYR A CA 1
ATOM 754 C C . TYR A 1 100 ? -1.918 11.924 4.366 1.00 98.12 100 TYR A C 1
ATOM 756 O O . TYR A 1 100 ? -2.766 11.668 5.224 1.00 98.12 100 TYR A O 1
ATOM 764 N N . ASN A 1 101 ? -1.907 13.078 3.702 1.00 98.44 101 ASN A N 1
ATOM 765 C CA . ASN A 1 101 ? -2.861 14.150 3.955 1.00 98.44 101 ASN A CA 1
ATOM 766 C C . ASN A 1 101 ? -4.300 13.693 3.721 1.00 98.44 101 ASN A C 1
ATOM 768 O O . ASN A 1 101 ? -5.167 14.036 4.523 1.00 98.44 101 ASN A O 1
ATOM 772 N N . LEU A 1 102 ? -4.561 12.877 2.696 1.00 98.50 102 LEU A N 1
ATOM 773 C CA . LEU A 1 102 ? -5.879 12.281 2.477 1.00 98.50 102 LEU A CA 1
ATOM 774 C C . LEU A 1 102 ? -6.282 11.363 3.643 1.00 98.50 102 LEU A C 1
ATOM 776 O O . LEU A 1 102 ? -7.378 11.515 4.189 1.00 98.50 102 LEU A O 1
ATOM 780 N N . THR A 1 103 ? -5.401 10.452 4.074 1.00 98.44 103 THR A N 1
ATOM 781 C CA . THR A 1 103 ? -5.712 9.531 5.185 1.00 98.44 103 THR A CA 1
ATOM 782 C C . THR A 1 103 ? -5.975 10.266 6.498 1.00 98.44 103 THR A C 1
ATOM 784 O O . THR A 1 103 ? -6.946 9.955 7.191 1.00 98.44 103 THR A O 1
ATOM 787 N N . LYS A 1 104 ? -5.172 11.295 6.787 1.00 98.44 104 LYS A N 1
ATOM 788 C CA . LYS A 1 104 ? -5.302 12.161 7.960 1.00 98.44 104 LYS A CA 1
ATOM 789 C C . LYS A 1 104 ? -6.583 12.986 7.921 1.00 98.44 104 LYS A C 1
ATOM 791 O O . LYS A 1 104 ? -7.332 12.990 8.891 1.00 98.44 104 LYS A O 1
ATOM 796 N N . THR A 1 105 ? -6.842 13.667 6.805 1.00 98.38 105 THR A N 1
ATOM 797 C CA . THR A 1 105 ? -7.988 14.579 6.648 1.00 98.38 105 THR A CA 1
ATOM 798 C C . THR A 1 105 ? -9.316 13.857 6.823 1.00 98.38 105 THR A C 1
ATOM 800 O O . THR A 1 105 ? -10.226 14.391 7.451 1.00 98.38 105 THR A O 1
ATOM 803 N N . TYR A 1 106 ? -9.436 12.642 6.286 1.00 98.12 106 TYR A N 1
ATOM 804 C CA . TYR A 1 106 ? -10.716 11.936 6.255 1.00 98.12 106 TYR A CA 1
ATOM 805 C C . TYR A 1 106 ? -10.851 10.792 7.263 1.00 98.12 106 TYR A C 1
ATOM 807 O O . TYR A 1 106 ? -11.864 10.082 7.224 1.00 98.12 106 TYR A O 1
ATOM 815 N N . GLY A 1 107 ? -9.870 10.605 8.150 1.00 97.62 107 GLY A N 1
ATOM 816 C CA . GLY A 1 107 ? -9.908 9.572 9.185 1.00 97.62 107 GLY A CA 1
ATOM 817 C C . GLY A 1 107 ? -9.934 8.159 8.602 1.00 97.62 107 GLY A C 1
ATOM 818 O O . GLY A 1 107 ? -10.801 7.349 8.940 1.00 97.62 107 GLY A O 1
ATOM 819 N N . VAL A 1 108 ? -9.023 7.863 7.671 1.00 98.50 108 VAL A N 1
ATOM 820 C CA . VAL A 1 108 ? -8.861 6.501 7.138 1.00 98.50 108 VAL A CA 1
ATOM 821 C C . VAL A 1 108 ? -8.336 5.599 8.250 1.00 98.50 108 VAL A C 1
ATOM 823 O O . VAL A 1 108 ? -7.368 5.935 8.927 1.00 98.50 108 VAL A O 1
ATOM 826 N N . HIS A 1 109 ? -8.979 4.449 8.436 1.00 98.69 109 HIS A N 1
ATOM 827 C CA . HIS A 1 109 ? -8.593 3.496 9.472 1.00 98.69 109 HIS A CA 1
ATOM 828 C C . HIS A 1 109 ? -7.404 2.668 9.010 1.00 98.69 109 HIS A C 1
ATOM 830 O O . HIS A 1 109 ? -6.428 2.519 9.741 1.00 98.69 109 HIS A O 1
ATOM 836 N N . VAL A 1 110 ? -7.498 2.133 7.788 1.00 98.44 110 VAL A N 1
ATOM 837 C CA . VAL A 1 110 ? -6.491 1.225 7.247 1.00 98.44 110 VAL A CA 1
ATOM 838 C C . VAL A 1 110 ? -6.209 1.483 5.779 1.00 98.44 110 VAL A C 1
ATOM 840 O O . VAL A 1 110 ? -7.123 1.731 4.992 1.00 98.44 110 VAL A O 1
ATOM 843 N N . TRP A 1 111 ? -4.937 1.363 5.427 1.00 98.56 111 TRP A N 1
ATOM 844 C CA . TRP A 1 111 ? -4.406 1.257 4.084 1.00 98.56 111 TRP A CA 1
ATOM 845 C C . TRP A 1 111 ? -3.793 -0.133 3.889 1.00 98.56 111 TRP A C 1
ATOM 847 O O . TRP A 1 111 ? -2.906 -0.526 4.639 1.00 98.56 111 TRP A O 1
ATOM 857 N N . PHE A 1 112 ? -4.239 -0.858 2.870 1.00 97.94 112 PHE A N 1
ATOM 858 C CA . PHE A 1 112 ? -3.618 -2.098 2.415 1.00 97.94 112 PHE A CA 1
ATOM 859 C C . PHE A 1 112 ? -2.889 -1.867 1.096 1.00 97.94 112 PHE A C 1
ATOM 861 O O . PHE A 1 112 ? -3.441 -1.257 0.173 1.00 97.94 112 PHE A O 1
ATOM 868 N N . ASN A 1 113 ? -1.671 -2.387 0.999 1.00 95.31 113 ASN A N 1
ATOM 869 C CA . ASN A 1 113 ? -0.908 -2.454 -0.243 1.00 95.31 113 ASN A CA 1
ATOM 870 C C . ASN A 1 113 ? -0.221 -3.811 -0.402 1.00 95.31 113 ASN A C 1
ATOM 872 O O . ASN A 1 113 ? -0.185 -4.607 0.528 1.00 95.31 113 ASN A O 1
ATOM 876 N N . GLY A 1 114 ? 0.343 -4.060 -1.580 1.00 92.00 114 GLY A N 1
ATOM 877 C CA . GLY A 1 114 ? 1.248 -5.179 -1.826 1.00 92.00 114 GLY A CA 1
ATOM 878 C C . GLY A 1 114 ? 2.571 -4.652 -2.367 1.00 92.00 114 GLY A C 1
ATOM 879 O O . GLY A 1 114 ? 3.179 -3.775 -1.753 1.00 92.00 114 GLY A O 1
ATOM 880 N N . HIS A 1 115 ? 2.945 -5.160 -3.543 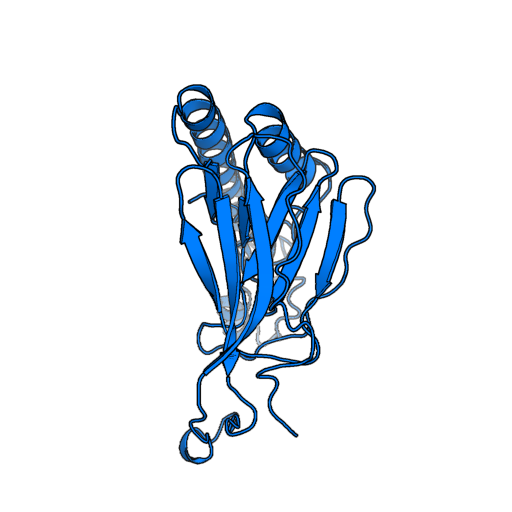1.00 90.81 115 HIS A N 1
ATOM 881 C CA . HIS A 1 115 ? 4.143 -4.828 -4.317 1.00 90.81 115 HIS A CA 1
ATOM 882 C C . HIS A 1 115 ? 5.469 -5.330 -3.732 1.00 90.81 115 HIS A C 1
ATOM 884 O O . HIS A 1 115 ? 6.137 -6.110 -4.395 1.00 90.81 115 HIS A O 1
ATOM 890 N N . THR A 1 116 ? 5.808 -4.991 -2.488 1.00 88.69 116 THR A N 1
ATOM 891 C CA . THR 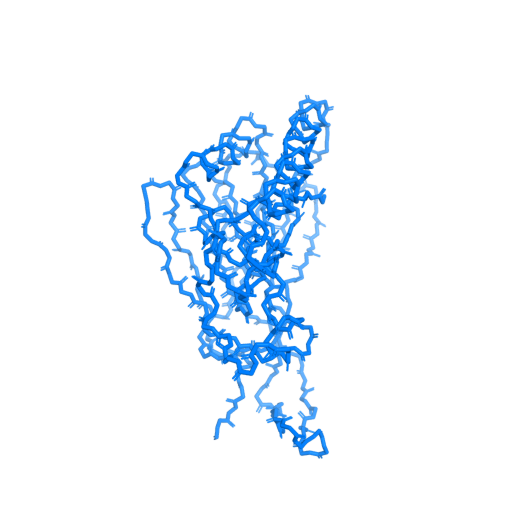A 1 116 ? 7.094 -5.360 -1.850 1.00 88.69 116 THR A CA 1
ATOM 892 C C . THR A 1 116 ? 7.182 -6.848 -1.441 1.00 88.69 116 THR A C 1
ATOM 894 O O . THR A 1 116 ? 8.116 -7.278 -0.779 1.00 88.69 116 THR A O 1
ATOM 897 N N . HIS A 1 117 ? 6.226 -7.672 -1.894 1.00 91.19 117 HIS A N 1
ATOM 898 C CA . HIS A 1 117 ? 6.152 -9.129 -1.698 1.00 91.19 117 HIS A CA 1
ATOM 899 C C . HIS A 1 117 ? 6.355 -9.630 -0.258 1.00 91.19 117 HIS A C 1
ATOM 901 O O . HIS A 1 117 ? 6.546 -10.830 -0.053 1.00 91.19 117 HIS A O 1
ATOM 907 N N . GLY A 1 118 ? 6.262 -8.755 0.737 1.00 92.75 118 GLY A N 1
ATOM 908 C CA . GLY A 1 118 ? 6.387 -9.085 2.141 1.00 92.75 118 GLY A CA 1
ATOM 909 C C . GLY A 1 118 ? 5.119 -8.740 2.911 1.00 92.75 118 GLY A C 1
ATOM 910 O O . GLY A 1 118 ? 4.020 -8.598 2.353 1.00 92.75 118 GLY A O 1
ATOM 911 N N . PHE A 1 119 ? 5.281 -8.662 4.228 1.00 94.94 119 PHE A N 1
ATOM 912 C CA . PHE A 1 119 ? 4.226 -8.303 5.160 1.00 94.94 119 PHE A CA 1
ATOM 913 C C . PHE A 1 119 ? 4.787 -7.413 6.263 1.00 94.94 119 PHE A C 1
ATOM 915 O O . PHE A 1 119 ? 5.799 -7.728 6.895 1.00 94.94 119 PHE A O 1
ATOM 922 N N . ASN A 1 120 ? 4.086 -6.323 6.537 1.00 96.06 120 ASN A N 1
ATOM 923 C CA . ASN A 1 120 ? 4.391 -5.435 7.645 1.00 96.06 120 ASN A CA 1
ATOM 924 C C . ASN A 1 120 ? 3.120 -4.768 8.166 1.00 96.06 120 ASN A C 1
ATOM 926 O O . ASN A 1 120 ? 2.014 -4.948 7.647 1.00 96.06 120 ASN A O 1
ATOM 930 N N . HIS A 1 121 ? 3.308 -4.016 9.237 1.00 97.56 121 HIS A N 1
ATOM 931 C CA . HIS A 1 121 ? 2.307 -3.159 9.818 1.00 97.56 121 HIS A CA 1
ATOM 932 C C . HIS A 1 121 ? 2.984 -1.898 10.354 1.00 97.56 121 HIS A C 1
ATOM 934 O O . HIS A 1 121 ? 3.701 -1.940 11.355 1.00 97.56 121 HIS A O 1
ATOM 940 N N . ASP A 1 122 ? 2.708 -0.773 9.708 1.00 97.25 122 ASP A N 1
ATOM 941 C CA . ASP A 1 122 ? 3.092 0.560 10.156 1.00 97.25 122 ASP A CA 1
ATOM 942 C C . ASP A 1 122 ? 1.864 1.326 10.656 1.00 97.25 122 ASP A C 1
ATOM 944 O O . ASP A 1 122 ? 0.721 1.046 10.286 1.00 97.25 122 ASP A O 1
ATOM 948 N N . VAL A 1 123 ? 2.084 2.340 11.485 1.00 97.69 123 VAL A N 1
ATOM 949 C CA . VAL A 1 123 ? 1.025 3.239 11.944 1.00 97.69 123 VAL A CA 1
ATOM 950 C C . VAL A 1 123 ? 1.468 4.685 11.817 1.00 97.69 123 VAL A C 1
ATOM 952 O O . VAL A 1 123 ? 2.540 5.068 12.276 1.00 97.69 123 VAL A O 1
ATOM 955 N N . ALA A 1 124 ? 0.634 5.517 11.203 1.00 97.75 124 ALA A N 1
ATOM 956 C CA . ALA A 1 124 ? 0.900 6.944 11.137 1.00 97.75 124 ALA A CA 1
ATOM 957 C C . ALA A 1 124 ? 0.685 7.632 12.489 1.00 97.75 124 ALA A C 1
ATOM 959 O O . ALA A 1 124 ? -0.110 7.183 13.315 1.00 97.75 124 ALA A O 1
ATOM 960 N N . LYS A 1 125 ? 1.293 8.807 12.688 1.00 97.44 125 LYS A N 1
ATOM 961 C CA . LYS A 1 125 ? 1.088 9.631 13.898 1.00 97.44 125 LYS A CA 1
ATOM 962 C C . LYS A 1 125 ? -0.373 10.050 14.128 1.00 97.44 125 LYS A C 1
ATOM 964 O O . LYS A 1 125 ? -0.739 10.387 15.249 1.00 97.44 125 LYS A O 1
ATOM 969 N N . TRP A 1 126 ? -1.214 10.025 13.090 1.00 97.94 126 TRP A N 1
ATOM 970 C CA . TRP A 1 126 ? -2.670 10.244 13.178 1.00 97.94 126 TRP A CA 1
ATOM 971 C C . TRP A 1 126 ? -3.486 8.940 13.253 1.00 97.94 126 TRP A C 1
ATOM 973 O O . TRP A 1 126 ? -4.708 8.974 13.130 1.00 97.94 126 TRP A O 1
ATOM 983 N N . ASN A 1 127 ? -2.824 7.804 13.479 1.00 98.12 127 ASN A N 1
ATOM 984 C CA . ASN A 1 127 ? -3.403 6.479 13.708 1.00 98.12 127 ASN A CA 1
ATOM 985 C C . ASN A 1 127 ? -4.138 5.838 12.515 1.00 98.12 127 ASN A C 1
ATOM 987 O O . ASN A 1 127 ? -4.988 4.973 12.706 1.00 98.12 127 ASN A O 1
ATOM 991 N N . THR A 1 128 ? -3.795 6.205 11.277 1.00 98.62 128 THR A N 1
ATOM 992 C CA . THR A 1 128 ? -4.059 5.311 10.138 1.00 98.62 128 THR A CA 1
ATOM 993 C C . THR A 1 128 ? -3.049 4.169 10.169 1.00 98.62 128 THR A C 1
ATOM 995 O O . THR A 1 128 ? -1.848 4.419 10.268 1.00 98.62 128 THR A O 1
ATOM 998 N N . HIS A 1 129 ? -3.525 2.934 10.057 1.00 98.50 129 HIS A N 1
ATOM 999 C CA . HIS A 1 129 ? -2.674 1.751 9.959 1.00 98.50 129 HIS A CA 1
ATOM 1000 C C . HIS A 1 129 ? -2.373 1.419 8.497 1.00 98.50 129 HIS A C 1
ATOM 1002 O O . HIS A 1 129 ? -3.271 1.456 7.658 1.00 98.50 129 HIS A O 1
ATOM 1008 N N . PHE A 1 130 ? -1.132 1.070 8.193 1.00 98.06 130 PHE A N 1
ATOM 1009 C CA . PHE A 1 130 ? -0.680 0.658 6.869 1.00 98.06 130 PHE A CA 1
ATOM 1010 C C . PHE A 1 130 ? -0.207 -0.788 6.962 1.00 98.06 130 PHE A C 1
ATOM 1012 O O . PHE A 1 130 ? 0.683 -1.089 7.750 1.00 98.06 130 PHE A O 1
ATOM 1019 N N . PHE A 1 131 ? -0.818 -1.677 6.187 1.00 97.69 131 PHE A N 1
ATOM 1020 C CA . PHE A 1 131 ? -0.422 -3.078 6.110 1.00 97.69 131 PHE A CA 1
ATOM 1021 C C . PHE A 1 131 ? 0.045 -3.400 4.700 1.00 97.69 131 PHE A C 1
ATOM 1023 O O . PHE A 1 131 ? -0.733 -3.330 3.740 1.00 97.69 131 PHE A O 1
ATOM 1030 N N . GLU A 1 132 ? 1.293 -3.830 4.590 1.00 95.62 132 GLU A N 1
ATOM 1031 C CA . GLU A 1 132 ? 1.752 -4.550 3.418 1.00 95.62 132 GLU A CA 1
ATOM 1032 C C . GLU A 1 132 ? 1.262 -6.004 3.475 1.00 95.62 132 GLU A C 1
ATOM 1034 O O . GLU A 1 132 ? 1.352 -6.692 4.493 1.00 95.62 132 GLU A O 1
ATOM 1039 N N . ASN A 1 133 ? 0.703 -6.454 2.359 1.00 94.62 133 ASN A N 1
ATOM 1040 C CA . ASN A 1 133 ? 0.081 -7.752 2.154 1.00 94.62 133 ASN A CA 1
ATOM 1041 C C . ASN A 1 133 ? 0.487 -8.297 0.772 1.00 94.62 133 ASN A C 1
ATOM 1043 O O . ASN A 1 133 ? -0.361 -8.532 -0.092 1.00 94.62 133 ASN A O 1
ATOM 1047 N N . GLY A 1 134 ? 1.796 -8.397 0.521 1.00 92.94 134 GLY A N 1
ATOM 1048 C CA . GLY A 1 134 ? 2.362 -8.663 -0.805 1.00 92.94 134 GLY A CA 1
ATOM 1049 C C . GLY A 1 134 ? 2.683 -10.130 -1.107 1.00 92.94 134 GLY A C 1
ATOM 1050 O O . GLY A 1 134 ? 2.731 -10.500 -2.277 1.00 92.94 134 GLY A O 1
ATOM 1051 N N . GLY A 1 135 ? 2.892 -10.973 -0.092 1.00 89.19 135 GLY A N 1
ATOM 1052 C CA . GLY A 1 135 ? 3.465 -12.318 -0.263 1.00 89.19 135 GLY A CA 1
ATOM 1053 C C . GLY A 1 135 ? 2.479 -13.482 -0.489 1.00 89.19 135 GLY A C 1
ATOM 1054 O O . GLY A 1 135 ? 2.816 -14.636 -0.247 1.00 89.19 135 GLY A O 1
ATOM 1055 N N . GLY A 1 136 ? 1.229 -13.219 -0.880 1.00 79.19 136 GLY A N 1
ATOM 1056 C CA . GLY A 1 136 ? 0.155 -14.234 -0.884 1.00 79.19 136 GLY A CA 1
ATOM 1057 C C . GLY A 1 136 ? -0.222 -14.864 -2.232 1.00 79.19 136 GLY A C 1
ATOM 1058 O O . GLY A 1 136 ? -1.137 -15.682 -2.277 1.00 79.19 136 GLY A O 1
ATOM 1059 N N . GLY A 1 137 ? 0.412 -14.469 -3.342 1.00 71.81 137 GLY A N 1
ATOM 1060 C CA . GLY A 1 137 ? -0.160 -14.613 -4.695 1.00 71.81 137 GLY A CA 1
ATOM 1061 C C . GLY A 1 137 ? 0.582 -15.512 -5.690 1.00 71.81 137 GLY A C 1
ATOM 1062 O O . GLY A 1 137 ? 0.363 -15.365 -6.889 1.00 71.81 137 GLY A O 1
ATOM 1063 N N . GLY A 1 138 ? 1.470 -16.406 -5.240 1.00 70.12 138 GLY A N 1
ATOM 1064 C CA . GLY A 1 138 ? 2.259 -17.272 -6.136 1.00 70.12 138 GLY A CA 1
ATOM 1065 C C . GLY A 1 138 ? 3.554 -16.643 -6.665 1.00 70.12 138 GLY A C 1
ATOM 1066 O O . GLY A 1 138 ? 4.156 -17.168 -7.599 1.00 70.12 138 GLY A O 1
ATOM 1067 N N . ILE A 1 139 ? 3.986 -15.538 -6.056 1.00 77.44 139 ILE A N 1
ATOM 1068 C CA . ILE A 1 139 ? 5.320 -14.957 -6.222 1.00 77.44 139 ILE A CA 1
ATOM 1069 C C . ILE A 1 139 ? 6.203 -15.332 -5.032 1.00 77.44 139 ILE A C 1
ATOM 1071 O O . ILE A 1 139 ? 5.686 -15.593 -3.946 1.00 77.44 139 ILE A O 1
ATOM 1075 N N . PHE A 1 140 ? 7.522 -15.356 -5.236 1.00 85.19 140 PHE A N 1
ATOM 1076 C CA . PHE A 1 140 ? 8.467 -15.525 -4.139 1.00 85.19 140 PHE A CA 1
ATOM 1077 C C . PHE A 1 140 ? 8.326 -14.365 -3.161 1.00 85.19 140 PHE A C 1
ATOM 1079 O O . PHE A 1 140 ? 8.438 -13.205 -3.546 1.00 85.19 140 PHE A O 1
ATOM 1086 N N . THR A 1 141 ? 8.060 -14.691 -1.904 1.00 88.69 141 THR A N 1
ATOM 1087 C CA . THR A 1 141 ? 7.917 -13.692 -0.850 1.00 88.69 141 THR A CA 1
ATOM 1088 C C . THR A 1 141 ? 9.268 -13.151 -0.435 1.00 88.69 141 THR A C 1
ATOM 1090 O O . THR A 1 141 ? 10.241 -13.900 -0.309 1.00 88.69 141 THR A O 1
ATOM 1093 N N . GLU A 1 142 ? 9.311 -11.867 -0.137 1.00 85.19 142 GLU A N 1
ATOM 1094 C CA . GLU A 1 142 ? 10.514 -11.157 0.269 1.00 85.19 142 GLU A CA 1
ATOM 1095 C C . GLU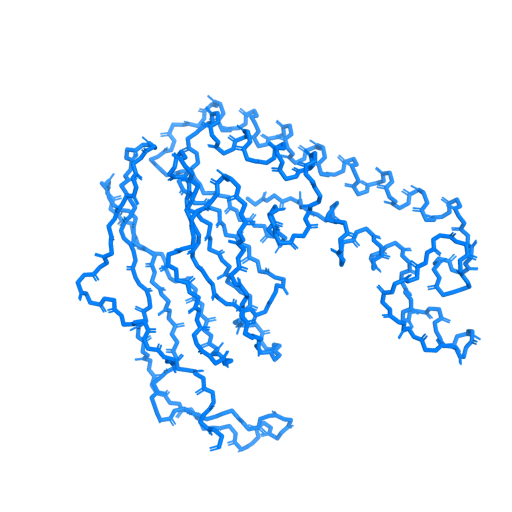 A 1 142 ? 10.418 -10.760 1.743 1.00 85.19 142 GLU A C 1
ATOM 1097 O O . GLU A 1 142 ? 9.346 -10.765 2.353 1.00 85.19 142 GLU A O 1
ATOM 1102 N N . THR A 1 143 ? 11.563 -10.448 2.342 1.00 81.88 143 THR A N 1
ATOM 1103 C CA . THR A 1 143 ? 11.577 -9.846 3.671 1.00 81.88 143 THR A CA 1
ATOM 1104 C C . THR A 1 143 ? 11.183 -8.381 3.519 1.00 81.88 143 THR A C 1
ATOM 1106 O O . THR A 1 143 ? 11.897 -7.624 2.861 1.00 81.88 143 THR A O 1
ATOM 1109 N N . SER A 1 144 ? 10.067 -7.970 4.127 1.00 83.31 144 SER A N 1
ATOM 1110 C CA . SER A 1 144 ? 9.723 -6.545 4.203 1.00 83.31 144 SER A CA 1
ATOM 1111 C C . SER A 1 144 ? 10.800 -5.784 4.977 1.00 83.31 144 SER A C 1
ATOM 1113 O O . SER A 1 144 ? 11.472 -6.325 5.855 1.00 83.31 144 SER A O 1
ATOM 1115 N N . SER A 1 145 ? 10.946 -4.501 4.674 1.00 83.12 145 SER A N 1
ATOM 1116 C CA . SER A 1 145 ? 11.869 -3.610 5.367 1.00 83.12 145 SER A CA 1
ATOM 1117 C C . SER A 1 145 ? 11.131 -2.691 6.336 1.00 83.12 145 SER A C 1
ATOM 1119 O O . SER A 1 145 ? 9.972 -2.328 6.131 1.00 83.12 145 SER A O 1
ATOM 1121 N N . GLU A 1 146 ? 11.817 -2.301 7.409 1.00 88.00 146 GLU A N 1
ATOM 1122 C CA . GLU A 1 146 ? 11.378 -1.174 8.226 1.00 88.00 146 GLU A CA 1
ATOM 1123 C C . GLU A 1 146 ? 11.611 0.130 7.456 1.00 88.00 146 GLU A C 1
ATOM 1125 O O . GLU A 1 146 ? 12.690 0.346 6.897 1.00 88.00 146 GLU A O 1
ATOM 1130 N N . ILE A 1 147 ? 10.638 1.040 7.499 1.00 84.94 147 ILE A N 1
ATOM 1131 C CA . ILE A 1 147 ? 10.834 2.430 7.085 1.00 84.94 147 ILE A CA 1
ATOM 1132 C C . ILE A 1 147 ? 10.935 3.334 8.305 1.00 84.94 147 ILE A C 1
ATOM 1134 O O . ILE A 1 147 ? 10.191 3.203 9.275 1.00 84.94 147 ILE A O 1
ATOM 1138 N N . LYS A 1 148 ? 11.847 4.304 8.216 1.00 84.00 148 LYS A N 1
ATOM 1139 C CA . LYS A 1 148 ? 11.985 5.392 9.184 1.00 84.00 148 LYS A CA 1
ATOM 1140 C C . LYS A 1 148 ? 11.705 6.716 8.489 1.00 84.00 148 LYS A C 1
ATOM 1142 O O . LYS A 1 148 ? 12.463 7.130 7.618 1.00 84.00 148 LYS A O 1
ATOM 1147 N N . ASN A 1 149 ? 10.619 7.368 8.884 1.00 91.50 149 ASN A N 1
ATOM 1148 C CA . ASN A 1 149 ? 10.336 8.764 8.566 1.00 91.50 149 ASN A CA 1
ATOM 1149 C C . ASN A 1 149 ? 9.569 9.409 9.730 1.00 91.50 149 ASN A C 1
ATOM 1151 O O . ASN A 1 149 ? 9.179 8.731 10.679 1.00 91.50 149 ASN A O 1
ATOM 1155 N N . ASP A 1 150 ? 9.327 10.714 9.647 1.00 94.69 150 ASP A N 1
ATOM 1156 C CA . ASP A 1 150 ? 8.720 11.481 10.742 1.00 94.69 150 ASP A CA 1
ATOM 1157 C C . ASP A 1 150 ? 7.209 11.228 10.929 1.00 94.69 150 ASP A C 1
ATOM 1159 O O . ASP A 1 150 ? 6.602 11.692 11.899 1.00 94.69 150 ASP A O 1
ATOM 1163 N N . PHE A 1 151 ? 6.575 10.491 10.012 1.00 97.06 151 PHE A N 1
ATOM 1164 C CA . PHE A 1 151 ? 5.120 10.347 9.934 1.00 97.06 151 PHE A CA 1
ATOM 1165 C C . PHE A 1 151 ? 4.601 8.982 10.371 1.00 97.06 151 PHE A C 1
ATOM 1167 O O . PHE A 1 151 ? 3.430 8.907 10.754 1.00 97.06 151 PHE A O 1
ATOM 1174 N N . ILE A 1 152 ? 5.422 7.930 10.325 1.00 96.06 152 ILE A N 1
ATOM 1175 C CA . ILE A 1 152 ? 5.018 6.564 10.676 1.00 96.06 152 ILE A CA 1
ATOM 1176 C C . ILE A 1 152 ? 5.931 5.930 11.726 1.00 96.06 152 ILE A C 1
ATOM 1178 O O . ILE A 1 152 ? 7.125 6.203 11.785 1.00 96.06 152 ILE A O 1
ATOM 1182 N N . ASP A 1 153 ? 5.345 5.061 12.543 1.00 95.56 153 ASP A N 1
ATOM 1183 C CA . ASP A 1 153 ? 6.045 4.125 13.414 1.00 95.56 153 ASP A CA 1
ATOM 1184 C C . ASP A 1 153 ? 5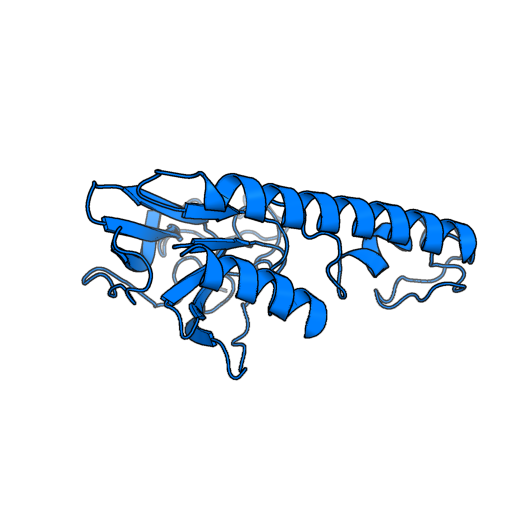.836 2.705 12.880 1.00 95.56 153 ASP A C 1
ATOM 1186 O O . ASP A 1 153 ? 4.703 2.317 12.585 1.00 95.56 153 ASP A O 1
ATOM 1190 N N . ASN A 1 154 ? 6.902 1.912 12.812 1.00 95.69 154 ASN A N 1
ATOM 1191 C CA . ASN A 1 154 ? 6.781 0.491 12.512 1.00 95.69 154 ASN A CA 1
ATOM 1192 C C . ASN A 1 154 ? 6.275 -0.270 13.750 1.00 95.69 154 ASN A C 1
ATOM 1194 O O . ASN A 1 154 ? 6.812 -0.112 14.849 1.00 95.69 154 ASN A O 1
ATOM 1198 N N . LEU A 1 155 ? 5.221 -1.073 13.586 1.00 96.00 155 LEU A N 1
ATOM 1199 C CA . LEU A 1 155 ? 4.672 -1.923 14.649 1.00 96.00 155 LEU A CA 1
ATOM 1200 C C . LEU A 1 155 ? 5.072 -3.386 14.486 1.00 96.00 155 LEU A C 1
ATOM 1202 O O . LEU A 1 155 ? 5.172 -4.098 15.488 1.00 96.00 155 LEU A O 1
ATOM 1206 N N . TRP A 1 156 ? 5.243 -3.842 13.246 1.00 96.56 156 TRP A N 1
ATOM 1207 C CA . TRP A 1 156 ? 5.654 -5.203 12.934 1.00 96.56 156 TRP A CA 1
ATOM 1208 C C . TRP A 1 156 ? 6.193 -5.314 11.507 1.00 96.56 156 TRP A C 1
ATOM 1210 O O . TRP A 1 156 ? 5.694 -4.677 10.580 1.00 96.56 156 TRP A O 1
ATOM 1220 N N . VAL A 1 157 ? 7.176 -6.192 11.339 1.00 94.81 157 VAL A N 1
ATOM 1221 C CA . VAL A 1 157 ? 7.688 -6.679 10.058 1.00 94.81 157 VAL A CA 1
ATOM 1222 C C . VAL A 1 157 ? 7.742 -8.194 10.161 1.00 94.81 157 VAL A C 1
ATOM 1224 O O . VAL A 1 157 ? 8.214 -8.736 11.164 1.00 94.81 157 VAL A O 1
ATOM 1227 N N . ALA A 1 158 ? 7.236 -8.892 9.150 1.00 93.00 158 ALA A N 1
ATOM 1228 C CA . ALA A 1 158 ? 7.273 -10.342 9.150 1.00 93.00 158 ALA A CA 1
ATOM 1229 C C . ALA A 1 158 ? 8.716 -10.847 9.028 1.00 93.00 158 ALA A C 1
ATOM 1231 O O . ALA A 1 158 ? 9.462 -10.437 8.142 1.00 93.00 158 ALA A O 1
ATOM 1232 N N . GLY A 1 159 ? 9.110 -11.746 9.930 1.00 89.62 159 GLY A N 1
ATOM 1233 C CA . GLY A 1 159 ? 10.430 -12.363 9.882 1.00 89.62 159 GLY A CA 1
ATOM 1234 C C . GLY A 1 159 ? 10.531 -13.416 8.775 1.00 89.62 159 GLY A C 1
ATOM 1235 O O . GLY A 1 159 ? 9.600 -14.194 8.571 1.00 89.62 159 GLY A O 1
ATOM 1236 N N . GLY A 1 160 ? 11.690 -13.483 8.116 1.00 88.38 160 GLY A N 1
ATOM 1237 C CA . GLY A 1 160 ? 11.972 -14.452 7.055 1.00 88.38 160 GLY A CA 1
ATOM 1238 C C . GLY A 1 160 ? 11.320 -14.084 5.720 1.00 88.38 160 GLY A C 1
ATOM 1239 O O . GLY A 1 160 ? 11.257 -12.912 5.351 1.00 88.38 160 GLY A O 1
ATOM 1240 N N . ASN A 1 161 ? 10.842 -15.101 5.001 1.00 89.50 161 ASN A N 1
ATOM 1241 C CA . ASN A 1 161 ? 10.149 -14.978 3.717 1.00 89.50 161 ASN A CA 1
ATOM 1242 C C . ASN A 1 161 ? 8.808 -15.719 3.806 1.00 89.50 161 ASN A C 1
ATOM 1244 O O . ASN A 1 161 ? 8.670 -16.793 3.218 1.00 89.50 161 ASN A O 1
ATOM 1248 N N . PRO A 1 162 ? 7.868 -15.248 4.642 1.00 91.25 162 PRO A N 1
ATOM 1249 C CA . PRO A 1 162 ? 6.660 -16.000 4.898 1.00 91.25 162 PRO A CA 1
ATOM 1250 C C . PRO A 1 162 ? 5.652 -15.842 3.773 1.00 91.25 162 PRO A C 1
ATOM 1252 O O . PRO A 1 162 ? 5.557 -14.774 3.182 1.00 91.25 162 PRO A O 1
ATOM 1255 N N . TYR A 1 163 ? 4.843 -16.874 3.543 1.00 91.94 163 TYR A N 1
ATOM 1256 C CA . TYR A 1 163 ? 3.679 -16.807 2.658 1.00 91.94 163 TYR A CA 1
ATOM 1257 C C . TYR A 1 163 ? 2.398 -16.678 3.474 1.00 91.94 163 TYR A C 1
ATOM 1259 O O . TYR A 1 163 ? 2.240 -17.310 4.519 1.00 91.94 163 TYR A O 1
ATOM 1267 N N . GLY A 1 164 ? 1.444 -15.885 2.996 1.00 92.81 164 GLY A N 1
ATOM 1268 C CA . GLY A 1 164 ? 0.200 -15.675 3.728 1.00 92.81 164 GLY A CA 1
ATOM 1269 C C . GLY A 1 164 ? -0.656 -14.548 3.176 1.00 92.81 164 GLY A C 1
ATOM 1270 O O . GLY A 1 164 ? -0.480 -14.111 2.043 1.00 92.81 164 GLY A O 1
ATOM 1271 N N . PHE A 1 165 ? -1.606 -14.087 3.980 1.00 95.00 165 PHE A N 1
ATOM 1272 C CA . PHE A 1 165 ? -2.440 -12.930 3.673 1.00 95.00 165 PHE A CA 1
ATOM 1273 C C . PHE A 1 165 ? -3.022 -12.303 4.946 1.00 95.00 165 PHE A C 1
ATOM 1275 O O . PHE A 1 165 ? -3.119 -12.948 5.989 1.00 95.00 165 PHE A O 1
ATOM 1282 N N . MET A 1 166 ? -3.443 -11.043 4.867 1.00 96.4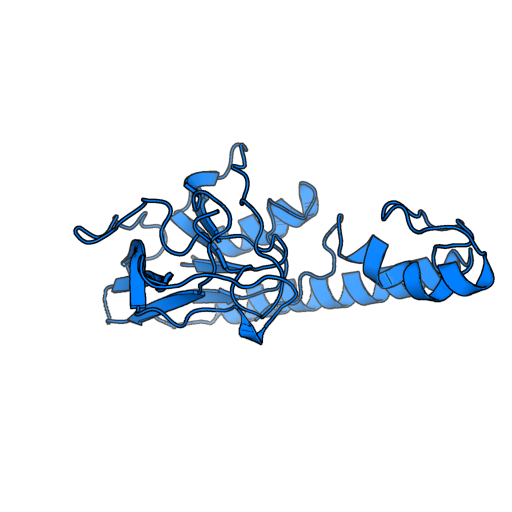4 166 MET A N 1
ATOM 1283 C CA . MET A 1 166 ? -4.162 -10.371 5.951 1.00 96.44 166 MET A CA 1
ATOM 1284 C C . MET A 1 166 ? -5.650 -10.732 5.938 1.00 96.44 166 MET A C 1
ATOM 1286 O O . MET A 1 166 ? -6.358 -10.492 4.961 1.00 96.44 166 MET A O 1
ATOM 1290 N N . GLU A 1 167 ? -6.143 -11.264 7.051 1.00 96.62 167 GLU A N 1
ATOM 1291 C CA . GLU A 1 167 ? -7.565 -11.477 7.303 1.00 96.62 167 GLU A CA 1
ATOM 1292 C C . GLU A 1 167 ? -8.180 -10.305 8.049 1.00 96.62 167 GLU A C 1
ATOM 1294 O O . GLU A 1 167 ? -7.597 -9.783 9.003 1.00 96.62 167 GLU A O 1
ATOM 1299 N N . LEU A 1 168 ? -9.407 -9.957 7.660 1.00 98.06 168 LEU A N 1
ATOM 1300 C CA . LEU A 1 168 ? -10.190 -8.904 8.290 1.00 98.06 168 LEU A CA 1
ATOM 1301 C C . LEU A 1 168 ? -11.436 -9.494 8.943 1.00 98.06 168 LEU A C 1
ATOM 1303 O O . LEU A 1 168 ? -12.175 -10.266 8.333 1.00 98.06 168 LEU A O 1
ATOM 1307 N N . SER A 1 169 ? -11.697 -9.115 10.188 1.00 98.19 169 SER A N 1
ATOM 1308 C CA . SER A 1 169 ? -12.954 -9.412 10.880 1.00 98.19 169 SER A CA 1
ATOM 1309 C C . SER A 1 169 ? -13.509 -8.140 11.496 1.00 98.19 169 SER A C 1
ATOM 1311 O O . SER A 1 169 ? -12.749 -7.312 11.987 1.00 98.19 169 SER A O 1
ATOM 1313 N N . PHE A 1 170 ? -14.829 -7.982 11.490 1.00 98.31 170 PHE A N 1
ATOM 1314 C CA . PHE A 1 170 ? -15.469 -6.725 11.861 1.00 98.31 170 PHE A CA 1
ATOM 1315 C C . PHE A 1 170 ? -16.527 -6.927 12.935 1.00 98.31 170 PHE A C 1
ATOM 1317 O O . PHE A 1 170 ? -17.298 -7.884 12.917 1.00 98.31 170 PHE A O 1
ATOM 1324 N N . THR A 1 171 ? -16.595 -5.959 13.832 1.00 97.94 171 THR A N 1
ATOM 1325 C CA . THR A 1 171 ? -17.737 -5.686 14.701 1.00 97.94 171 THR A CA 1
ATOM 1326 C C . THR A 1 171 ? -18.141 -4.226 14.490 1.00 97.94 171 THR A C 1
ATOM 1328 O O . THR A 1 171 ? -17.589 -3.550 13.625 1.00 97.94 171 THR A O 1
ATOM 1331 N N . LYS A 1 172 ? -19.106 -3.714 15.259 1.00 97.25 172 LYS A N 1
ATOM 1332 C CA . LYS A 1 172 ? -19.431 -2.277 15.218 1.00 97.25 172 LYS A CA 1
ATOM 1333 C C . LYS A 1 172 ? -18.314 -1.402 15.802 1.00 97.25 172 LYS A C 1
ATOM 1335 O O . LYS A 1 172 ? -18.169 -0.250 15.400 1.00 97.25 172 LYS A O 1
ATOM 1340 N N . ASP A 1 173 ? -17.537 -1.962 16.726 1.00 98.00 173 ASP A N 1
ATOM 1341 C CA . ASP A 1 173 ? -16.576 -1.207 17.533 1.00 98.00 173 ASP A CA 1
ATOM 1342 C C . ASP A 1 173 ? -15.128 -1.490 17.132 1.00 98.00 173 ASP A C 1
ATOM 1344 O O . ASP A 1 173 ? -14.269 -0.622 17.250 1.00 98.00 173 ASP A O 1
ATOM 1348 N N . TRP A 1 174 ? -14.853 -2.684 16.604 1.00 98.31 174 TRP A N 1
ATOM 1349 C CA . TRP A 1 174 ? -13.508 -3.154 16.278 1.00 98.31 174 TRP A CA 1
ATOM 1350 C C . TRP A 1 174 ? -13.427 -3.843 14.920 1.00 98.31 174 TRP A C 1
ATOM 1352 O O . TRP A 1 174 ? -14.182 -4.778 14.643 1.00 98.31 174 TRP A O 1
ATOM 1362 N N . MET A 1 175 ? -12.441 -3.438 14.125 1.00 98.62 175 MET A N 1
ATOM 1363 C CA . MET A 1 175 ? -11.877 -4.246 13.053 1.00 98.62 175 MET A CA 1
ATOM 1364 C C . MET A 1 175 ? -10.663 -4.994 13.603 1.00 98.62 175 MET A C 1
ATOM 1366 O O . MET A 1 175 ? -9.815 -4.414 14.269 1.00 98.62 175 MET A O 1
ATOM 1370 N N . LYS A 1 176 ? -10.561 -6.284 13.317 1.00 98.62 176 LYS A N 1
ATOM 1371 C CA . LYS A 1 176 ? -9.389 -7.108 13.594 1.00 98.62 176 LYS A CA 1
ATOM 1372 C C . LYS A 1 176 ? -8.661 -7.362 12.282 1.00 98.62 176 LYS A C 1
ATOM 1374 O O . LYS A 1 176 ? -9.287 -7.858 11.349 1.00 98.62 176 LYS A O 1
ATOM 1379 N N . VAL A 1 177 ? -7.367 -7.065 12.245 1.00 98.56 177 VAL A N 1
ATOM 1380 C CA . VAL A 1 177 ? -6.452 -7.463 11.168 1.00 98.56 177 VAL A CA 1
ATOM 1381 C C . VAL A 1 177 ? -5.553 -8.563 11.711 1.00 98.56 177 VAL A C 1
ATOM 1383 O O . VAL A 1 177 ? -5.026 -8.424 12.816 1.00 98.56 177 VAL A O 1
ATOM 1386 N N . ASN A 1 178 ? -5.424 -9.675 10.994 1.00 98.06 178 ASN A N 1
ATOM 1387 C CA . ASN A 1 178 ? -4.649 -10.824 11.452 1.00 98.06 178 ASN A CA 1
ATOM 1388 C C . ASN A 1 178 ? -3.898 -11.473 10.292 1.00 98.06 178 ASN A C 1
ATOM 1390 O O . ASN A 1 178 ? -4.504 -11.791 9.272 1.00 98.06 178 ASN A O 1
ATOM 1394 N N . PHE A 1 179 ? -2.604 -11.711 10.460 1.00 97.50 179 PHE A N 1
ATOM 1395 C CA . PHE A 1 179 ? -1.792 -12.393 9.465 1.00 97.50 179 PHE A CA 1
ATOM 1396 C C . PHE A 1 179 ? -2.122 -13.889 9.465 1.00 97.50 179 PHE A C 1
ATOM 1398 O O . PHE A 1 179 ? -1.846 -14.612 10.426 1.00 97.50 179 PHE A O 1
ATOM 1405 N N . ALA A 1 180 ? -2.758 -14.350 8.394 1.00 96.00 180 ALA A N 1
ATOM 1406 C CA . ALA A 1 180 ? -3.010 -15.751 8.113 1.00 96.00 180 ALA A CA 1
ATOM 1407 C C . ALA A 1 180 ? -1.842 -16.331 7.325 1.00 96.00 180 ALA A C 1
ATOM 1409 O O . ALA A 1 180 ? -1.497 -15.834 6.259 1.00 96.00 180 ALA A O 1
ATOM 1410 N N . THR A 1 181 ? -1.243 -17.392 7.850 1.00 94.56 181 THR A N 1
ATOM 1411 C CA . THR A 1 181 ? -0.055 -18.011 7.262 1.00 94.56 181 THR A CA 1
ATOM 1412 C C . THR A 1 181 ? -0.062 -19.515 7.524 1.00 94.56 181 THR A C 1
ATOM 1414 O O . THR A 1 181 ? -1.045 -20.055 8.045 1.00 94.56 181 THR A O 1
ATOM 1417 N N . PHE A 1 182 ? 1.003 -20.203 7.138 1.00 92.50 182 PHE A N 1
ATOM 1418 C CA . PHE A 1 182 ? 1.146 -21.639 7.308 1.00 92.50 182 PHE A CA 1
ATOM 1419 C C . PHE A 1 182 ? 1.757 -21.992 8.665 1.00 92.50 182 PHE A C 1
ATOM 1421 O O . PHE A 1 182 ? 2.504 -21.211 9.259 1.00 92.50 182 PHE A O 1
ATOM 1428 N N . ASP A 1 183 ? 1.409 -23.170 9.173 1.00 92.06 183 ASP A N 1
ATOM 1429 C CA . ASP A 1 183 ? 2.062 -23.727 10.354 1.00 92.06 183 ASP A CA 1
ATOM 1430 C C . ASP A 1 183 ? 3.430 -24.350 10.022 1.00 92.06 183 ASP A C 1
ATOM 1432 O O . ASP A 1 183 ? 3.898 -24.341 8.886 1.00 92.06 183 ASP A O 1
ATOM 1436 N N . ASN A 1 184 ? 4.069 -24.932 11.035 1.00 89.56 184 ASN A N 1
ATOM 1437 C CA . ASN A 1 184 ? 5.413 -25.497 10.914 1.00 89.56 184 ASN A CA 1
ATOM 1438 C C . ASN A 1 184 ? 5.463 -26.835 10.149 1.00 89.56 184 ASN A C 1
ATOM 1440 O O . ASN A 1 184 ? 6.530 -27.438 10.067 1.00 89.56 184 ASN A O 1
ATOM 1444 N N . SER A 1 185 ? 4.329 -27.344 9.654 1.00 91.06 185 SER A N 1
ATOM 1445 C CA . SER A 1 185 ? 4.278 -28.554 8.820 1.00 91.06 185 SER A CA 1
ATOM 1446 C C . SER A 1 185 ? 4.292 -28.252 7.319 1.00 91.06 185 SER A C 1
ATOM 1448 O O . SER A 1 185 ? 4.415 -29.172 6.510 1.00 91.06 185 SER A O 1
ATOM 1450 N N . TRP A 1 186 ? 4.193 -26.974 6.945 1.00 91.31 186 TRP A N 1
ATOM 1451 C CA . TRP A 1 186 ? 4.293 -26.519 5.564 1.00 91.31 186 TRP A CA 1
ATOM 1452 C C . TRP A 1 186 ? 5.746 -26.317 5.125 1.00 91.31 186 TRP A C 1
ATOM 1454 O O . TRP A 1 186 ? 6.607 -25.943 5.919 1.00 91.31 186 TRP A O 1
ATOM 1464 N N . ASP A 1 187 ? 5.998 -26.544 3.836 1.00 88.75 187 ASP A N 1
ATOM 1465 C CA . ASP A 1 187 ? 7.306 -26.372 3.208 1.00 88.75 187 ASP A CA 1
ATOM 1466 C C . ASP A 1 187 ? 7.138 -25.991 1.730 1.00 88.75 187 ASP A C 1
ATOM 1468 O O . ASP A 1 187 ? 6.311 -26.580 1.022 1.00 88.75 187 ASP A O 1
ATOM 1472 N N . PHE A 1 188 ? 7.916 -25.019 1.252 1.00 86.88 188 PHE A N 1
ATOM 1473 C CA . PHE A 1 188 ? 7.832 -24.536 -0.124 1.00 86.88 188 PHE A CA 1
ATOM 1474 C C . PHE A 1 188 ? 8.868 -25.223 -1.011 1.00 86.88 188 PHE A C 1
ATOM 1476 O O . PHE A 1 188 ? 10.063 -24.966 -0.904 1.00 86.88 188 PHE A O 1
ATOM 1483 N N . GLY A 1 189 ? 8.407 -26.023 -1.977 1.00 85.12 189 GLY A N 1
ATOM 1484 C CA . GLY A 1 189 ? 9.277 -26.763 -2.899 1.00 85.12 189 GLY A CA 1
ATOM 1485 C C . GLY A 1 189 ? 10.018 -25.904 -3.936 1.00 85.12 189 GLY A C 1
ATOM 1486 O O . GLY A 1 189 ? 10.666 -26.443 -4.838 1.00 85.12 189 GLY A O 1
ATOM 1487 N N . GLY A 1 190 ? 9.907 -24.573 -3.862 1.00 83.12 190 GLY A N 1
ATOM 1488 C CA . GLY A 1 190 ? 10.477 -23.652 -4.840 1.00 83.12 190 GLY A CA 1
ATOM 1489 C C . GLY A 1 190 ? 9.922 -23.907 -6.242 1.00 83.12 190 GLY A C 1
ATOM 1490 O O . GLY A 1 190 ? 8.717 -24.040 -6.443 1.00 83.12 190 GLY A O 1
ATOM 1491 N N . TYR A 1 191 ? 10.817 -24.019 -7.225 1.00 84.81 191 TYR A N 1
ATOM 1492 C CA . TYR A 1 191 ? 10.449 -24.348 -8.607 1.00 84.81 191 TYR A CA 1
ATOM 1493 C C . TYR A 1 191 ? 9.992 -25.804 -8.796 1.00 84.81 191 TYR A C 1
ATOM 1495 O O . TYR A 1 191 ? 9.422 -26.134 -9.837 1.00 84.81 191 TYR A O 1
ATOM 1503 N N . ASN A 1 192 ? 10.223 -26.685 -7.816 1.00 87.44 192 ASN A N 1
ATOM 1504 C CA . ASN A 1 192 ? 9.679 -28.036 -7.825 1.00 87.44 192 ASN A CA 1
ATOM 1505 C C . ASN A 1 192 ? 8.351 -28.059 -7.066 1.00 87.44 192 ASN A C 1
ATOM 1507 O O . ASN A 1 192 ? 8.295 -28.399 -5.885 1.00 87.44 192 ASN A O 1
ATOM 1511 N N . TYR A 1 193 ? 7.261 -27.742 -7.766 1.00 81.94 193 TYR A N 1
ATOM 1512 C CA . TYR A 1 193 ? 5.924 -27.727 -7.170 1.00 81.94 193 TYR A CA 1
ATOM 1513 C C . TYR A 1 193 ? 5.550 -29.043 -6.472 1.00 81.94 193 TYR A C 1
ATOM 1515 O O . TYR A 1 193 ? 4.870 -29.005 -5.451 1.00 81.94 193 TYR A O 1
ATOM 1523 N N . GLY A 1 194 ? 6.029 -30.190 -6.973 1.00 87.38 194 GLY A N 1
ATOM 1524 C CA . GLY A 1 194 ? 5.775 -31.505 -6.376 1.00 87.38 194 GLY A CA 1
ATOM 1525 C C . GLY A 1 194 ? 6.485 -31.746 -5.040 1.00 87.38 194 GLY A C 1
ATOM 1526 O O . GLY A 1 194 ? 6.114 -32.670 -4.324 1.00 87.38 194 GLY A O 1
ATOM 1527 N N . ALA A 1 195 ? 7.483 -30.928 -4.692 1.00 89.06 195 ALA A N 1
ATOM 1528 C CA . ALA A 1 195 ? 8.164 -30.975 -3.398 1.00 89.06 195 ALA A CA 1
ATOM 1529 C C . ALA A 1 195 ? 7.484 -30.110 -2.322 1.00 89.06 195 ALA A C 1
ATOM 1531 O O . ALA A 1 195 ? 7.858 -30.199 -1.154 1.00 89.06 195 ALA A O 1
ATOM 1532 N N . THR A 1 196 ? 6.490 -29.293 -2.689 1.00 89.19 196 THR A N 1
ATOM 1533 C CA . THR A 1 196 ? 5.729 -28.482 -1.731 1.00 89.19 196 THR A CA 1
ATOM 1534 C C . THR A 1 196 ? 4.944 -29.385 -0.787 1.00 89.19 196 THR A C 1
ATOM 1536 O O . THR A 1 196 ? 4.147 -30.216 -1.228 1.00 89.19 196 THR A O 1
ATOM 1539 N N . LYS A 1 197 ? 5.127 -29.193 0.520 1.00 90.50 197 LYS A N 1
ATOM 1540 C CA . LYS A 1 197 ? 4.352 -29.890 1.549 1.00 90.50 197 LYS A CA 1
ATOM 1541 C C . LYS A 1 197 ? 3.233 -28.979 2.017 1.00 90.50 197 LYS A C 1
ATOM 1543 O O . LYS A 1 197 ? 3.476 -27.879 2.510 1.00 90.50 197 LYS A O 1
ATOM 1548 N N . SER A 1 198 ? 1.994 -29.434 1.865 1.00 88.69 198 SER A N 1
ATOM 1549 C CA . SER A 1 198 ? 0.856 -28.762 2.486 1.00 88.69 198 SER A CA 1
ATOM 1550 C C . SER A 1 198 ? 0.958 -28.903 4.003 1.00 88.69 198 SER A C 1
ATOM 1552 O O . SER A 1 198 ? 1.040 -30.022 4.503 1.00 88.69 198 SER A O 1
ATOM 1554 N N . GLY A 1 199 ? 0.931 -27.779 4.713 1.00 88.69 199 GLY A N 1
ATOM 1555 C CA . GLY A 1 199 ? 0.766 -27.759 6.162 1.00 88.69 199 GLY A CA 1
ATOM 1556 C C . GLY A 1 199 ? -0.636 -27.327 6.571 1.00 88.69 199 GLY A C 1
ATOM 1557 O O . GLY A 1 199 ? -1.540 -27.192 5.739 1.00 88.69 199 GLY A O 1
ATOM 1558 N N . GLY A 1 200 ? -0.815 -27.099 7.865 1.00 93.12 200 GLY A N 1
ATOM 1559 C CA . GLY A 1 200 ? -2.003 -26.465 8.409 1.00 93.12 200 GLY A CA 1
ATOM 1560 C C . GLY A 1 200 ? -1.913 -24.941 8.390 1.00 93.12 200 GLY A C 1
ATOM 1561 O O . GLY A 1 200 ? -1.069 -24.321 7.740 1.00 93.12 200 GLY A O 1
ATOM 1562 N N . ILE A 1 201 ? -2.840 -24.330 9.119 1.00 93.75 201 ILE A N 1
ATOM 1563 C CA . ILE A 1 201 ? -3.035 -22.887 9.158 1.00 93.75 201 ILE A CA 1
ATOM 1564 C C . ILE A 1 201 ? -2.555 -22.348 10.506 1.00 93.75 201 ILE A C 1
ATOM 1566 O O . ILE A 1 201 ? -3.000 -22.802 11.559 1.00 93.75 201 ILE A O 1
ATOM 1570 N N . ALA A 1 202 ? -1.726 -21.309 10.468 1.00 95.31 202 ALA A N 1
ATOM 1571 C CA . ALA A 1 202 ? -1.324 -20.525 11.625 1.00 95.31 202 ALA A CA 1
ATOM 1572 C C . ALA A 1 202 ? -1.873 -19.089 11.558 1.00 95.31 202 ALA A C 1
ATOM 1574 O O . ALA A 1 202 ? -2.330 -18.590 10.519 1.00 95.31 202 ALA A O 1
ATOM 1575 N N . ARG A 1 203 ? -1.855 -18.410 12.708 1.00 96.69 203 ARG A N 1
ATOM 1576 C CA . ARG A 1 203 ? -2.195 -16.990 12.836 1.00 96.69 203 ARG A CA 1
ATOM 1577 C C . ARG A 1 203 ? -1.061 -16.262 13.536 1.00 96.69 203 ARG A C 1
ATOM 1579 O O . ARG A 1 203 ? -0.666 -16.660 14.630 1.00 96.69 203 ARG A O 1
ATOM 1586 N N . GLY A 1 204 ? -0.545 -15.239 12.867 1.00 96.50 204 GLY A N 1
ATOM 1587 C CA . GLY A 1 204 ? 0.603 -14.466 13.302 1.00 96.50 204 GLY A CA 1
ATOM 1588 C C . GLY A 1 204 ? 0.221 -13.119 13.900 1.00 96.50 204 GLY A C 1
ATOM 1589 O O . GLY A 1 204 ? -0.592 -13.042 14.828 1.00 96.50 204 GLY A O 1
ATOM 1590 N N . HIS A 1 205 ? 0.845 -12.063 13.379 1.00 97.88 205 HIS A N 1
ATOM 1591 C CA . HIS A 1 205 ? 0.623 -10.696 13.826 1.00 97.88 205 HIS A CA 1
ATOM 1592 C C . HIS A 1 205 ? -0.856 -10.310 13.778 1.00 97.88 205 HIS A C 1
ATOM 1594 O O . HIS A 1 205 ? -1.541 -10.544 12.785 1.00 97.88 205 HIS A O 1
ATOM 1600 N N . CYS A 1 206 ? -1.345 -9.698 14.853 1.00 98.50 206 CYS A N 1
ATOM 1601 C CA . CYS A 1 206 ? -2.752 -9.387 15.023 1.00 98.50 206 CYS A CA 1
ATOM 1602 C C . CYS A 1 206 ? -2.957 -8.050 15.731 1.00 98.50 206 CYS A C 1
ATOM 1604 O O . CYS A 1 206 ? -2.399 -7.803 16.809 1.00 98.50 206 CYS A O 1
ATOM 1606 N N . TRP A 1 207 ? -3.849 -7.229 15.177 1.00 98.69 207 TRP A N 1
ATOM 1607 C CA . TRP A 1 207 ? -4.186 -5.912 15.705 1.00 98.69 207 TRP A CA 1
ATOM 1608 C C . TRP A 1 207 ? -5.691 -5.642 15.688 1.00 98.69 207 TRP A C 1
ATOM 1610 O O . TRP A 1 207 ? -6.395 -6.008 14.746 1.00 98.69 207 TRP A O 1
ATOM 1620 N N . TYR A 1 208 ? -6.183 -4.968 16.726 1.00 98.62 208 TYR A N 1
ATOM 1621 C CA . TYR A 1 208 ? -7.540 -4.438 16.810 1.00 98.62 208 TYR A CA 1
ATOM 1622 C C . TYR A 1 208 ? -7.537 -2.935 16.545 1.00 98.62 208 TYR A C 1
ATOM 1624 O O . TYR A 1 208 ? -6.840 -2.185 17.223 1.00 98.62 208 TYR A O 1
ATOM 1632 N N . ILE A 1 209 ? -8.358 -2.500 15.597 1.00 98.62 209 ILE A N 1
ATOM 1633 C CA . ILE A 1 209 ? -8.499 -1.121 15.134 1.00 98.62 209 ILE A CA 1
ATOM 1634 C C . ILE A 1 209 ? -9.914 -0.647 15.495 1.00 98.62 209 ILE A C 1
ATOM 1636 O O . ILE A 1 209 ? -10.885 -1.236 15.004 1.00 98.62 209 ILE A O 1
ATOM 1640 N N . PRO A 1 210 ? -10.066 0.364 16.367 1.00 98.19 210 PRO A N 1
ATOM 1641 C CA . PRO A 1 210 ? -11.377 0.859 16.766 1.00 98.19 210 PRO A CA 1
ATOM 1642 C C . PRO A 1 210 ? -12.100 1.518 15.589 1.00 98.19 210 PRO A C 1
ATOM 1644 O O . PRO A 1 210 ? -11.461 2.055 14.691 1.00 98.19 210 PRO A O 1
ATOM 1647 N N . SER A 1 211 ? -13.433 1.534 15.607 1.00 97.81 211 SER A N 1
ATOM 1648 C CA . SER A 1 211 ? -14.249 2.311 14.653 1.00 97.81 211 SER A CA 1
ATOM 1649 C C . SER A 1 211 ? -14.185 3.824 14.884 1.00 97.81 211 SER A C 1
ATOM 1651 O O . SER A 1 211 ? -14.633 4.615 14.053 1.00 97.81 211 SER A O 1
ATOM 1653 N N . VAL A 1 212 ? -13.642 4.247 16.028 1.00 97.25 212 VAL A N 1
ATOM 1654 C CA . VAL A 1 212 ? -13.404 5.657 16.327 1.00 97.25 212 VAL A CA 1
ATOM 1655 C C . VAL A 1 212 ? -12.145 6.108 15.593 1.00 97.25 212 VAL A C 1
ATOM 1657 O O . VAL A 1 212 ? -11.036 5.669 15.901 1.00 97.25 212 VAL A O 1
ATOM 1660 N N . GLN A 1 213 ? -12.315 7.015 14.635 1.00 94.00 213 GLN A N 1
ATOM 1661 C CA . GLN A 1 213 ? -11.221 7.563 13.834 1.00 94.00 213 GLN A CA 1
ATOM 1662 C C . GLN A 1 213 ? -10.129 8.195 14.709 1.00 94.00 213 GLN A C 1
ATOM 1664 O O . GLN A 1 213 ? -10.413 8.815 15.734 1.00 94.00 213 GLN A O 1
ATOM 1669 N N . GLY A 1 214 ? -8.872 8.065 14.281 1.00 94.25 214 GLY A N 1
ATOM 1670 C CA . GLY A 1 214 ? -7.734 8.679 14.967 1.00 94.25 214 GLY A CA 1
ATOM 1671 C C . GLY A 1 214 ? -7.307 7.968 16.252 1.00 94.25 214 GLY A C 1
ATOM 1672 O O . GLY A 1 214 ? -6.543 8.538 17.028 1.00 94.25 214 GLY A O 1
ATOM 1673 N N . THR A 1 215 ? -7.752 6.734 16.490 1.00 96.00 215 THR A N 1
ATOM 1674 C CA . THR A 1 215 ? -7.346 5.924 17.647 1.00 96.00 215 THR A CA 1
ATOM 1675 C C . THR A 1 215 ? -6.334 4.847 17.244 1.00 96.00 215 THR A C 1
ATOM 1677 O O . THR A 1 215 ? -6.488 4.193 16.220 1.00 96.00 215 THR A O 1
ATOM 1680 N N . LYS A 1 216 ? -5.285 4.651 18.057 1.00 93.50 216 LYS A N 1
ATOM 1681 C CA . LYS A 1 216 ? -4.119 3.792 17.740 1.00 93.50 216 LYS A CA 1
ATOM 1682 C C . LYS A 1 216 ? -4.426 2.291 17.627 1.00 93.50 216 LYS A C 1
ATOM 1684 O O . LYS A 1 216 ? -3.612 1.514 17.135 1.00 93.50 216 LYS A O 1
ATOM 1689 N N . GLY A 1 217 ? -5.558 1.851 18.164 1.00 97.00 217 GLY A N 1
ATOM 1690 C CA . GLY A 1 217 ? -5.823 0.430 18.341 1.00 97.00 217 GLY A CA 1
ATOM 1691 C C . GLY A 1 217 ? -4.841 -0.275 19.276 1.00 97.00 217 GLY A C 1
ATOM 1692 O O . GLY A 1 217 ? -4.038 0.357 19.966 1.00 97.00 217 GLY A O 1
ATOM 1693 N N . VAL A 1 218 ? -4.960 -1.599 19.351 1.00 98.06 218 VAL A N 1
ATOM 1694 C CA . VAL A 1 218 ? -4.219 -2.432 20.305 1.00 98.06 218 VAL A CA 1
ATOM 1695 C C . VAL A 1 218 ? -3.831 -3.780 19.705 1.00 98.06 218 VAL A C 1
ATOM 1697 O O . VAL A 1 218 ? -4.606 -4.401 18.978 1.00 98.06 218 VAL A O 1
ATOM 1700 N N . LYS A 1 219 ? -2.647 -4.278 20.071 1.00 98.38 219 LYS A N 1
ATOM 1701 C CA . LYS A 1 219 ? -2.200 -5.632 19.725 1.00 98.38 219 LYS A CA 1
ATOM 1702 C C . LYS A 1 219 ? -3.147 -6.678 20.309 1.00 98.38 219 LYS A C 1
ATOM 1704 O O . LYS A 1 219 ? -3.552 -6.584 21.470 1.00 98.38 219 LYS A O 1
ATOM 1709 N N . CYS A 1 220 ? -3.471 -7.712 19.540 1.00 98.31 220 CYS A N 1
ATOM 1710 C CA . CYS A 1 220 ? -4.242 -8.834 20.065 1.00 98.31 220 CYS A CA 1
ATOM 1711 C C . CYS A 1 220 ? -3.418 -9.617 21.095 1.00 98.31 220 CYS A C 1
ATOM 1713 O O . CYS A 1 220 ? -2.246 -9.906 20.868 1.00 98.31 220 CYS A O 1
ATOM 1715 N N . LYS A 1 221 ? -4.058 -10.099 22.168 1.00 97.56 221 LYS A N 1
ATOM 1716 C CA . LYS A 1 221 ? -3.412 -11.020 23.125 1.00 97.56 221 LYS A CA 1
ATOM 1717 C C . LYS A 1 221 ? -2.888 -12.304 22.462 1.00 97.56 221 LYS A C 1
ATOM 1719 O O . LYS A 1 221 ? -1.897 -12.858 22.911 1.00 97.56 221 LYS A O 1
ATOM 1724 N N . ALA A 1 222 ? -3.564 -12.765 21.409 1.00 95.12 222 ALA A N 1
ATOM 1725 C CA . ALA A 1 222 ? -3.196 -13.959 20.649 1.00 95.12 222 ALA A CA 1
ATOM 1726 C C . ALA A 1 222 ? -2.205 -13.687 19.499 1.00 95.12 222 ALA A C 1
ATOM 1728 O O . ALA A 1 222 ? -1.942 -14.596 18.721 1.00 95.12 222 ALA A O 1
ATOM 1729 N N . SER A 1 223 ? -1.707 -12.452 19.348 1.00 97.25 223 SER A N 1
ATOM 1730 C CA . SER A 1 223 ? -0.742 -12.113 18.295 1.00 97.25 223 SER A CA 1
ATOM 1731 C C . SER A 1 223 ? 0.536 -12.924 18.473 1.00 97.25 223 SER A C 1
ATOM 1733 O O . SER A 1 223 ? 1.122 -12.910 19.558 1.00 97.25 223 SER A O 1
ATOM 1735 N N . ASN A 1 224 ? 0.977 -13.584 17.408 1.00 95.38 224 ASN A N 1
ATOM 1736 C CA . ASN A 1 224 ? 2.249 -14.289 17.364 1.00 95.38 224 ASN A CA 1
ATOM 1737 C C . ASN A 1 224 ? 3.137 -13.672 16.281 1.00 95.38 224 ASN A C 1
ATOM 1739 O O . ASN A 1 224 ? 2.939 -13.910 15.095 1.00 95.38 224 ASN A O 1
ATOM 1743 N N . ASP A 1 225 ? 4.117 -12.878 16.695 1.00 94.56 225 ASP A N 1
ATOM 1744 C CA . ASP A 1 225 ? 4.975 -12.130 15.770 1.00 94.56 225 ASP A CA 1
ATOM 1745 C C . ASP A 1 225 ? 6.254 -12.913 15.413 1.00 94.56 225 ASP A C 1
ATOM 1747 O O . ASP A 1 225 ? 7.190 -12.348 14.851 1.00 94.56 225 ASP A O 1
ATOM 1751 N N . LEU A 1 226 ? 6.312 -14.210 15.748 1.00 90.38 226 LEU A N 1
ATOM 1752 C CA . LEU A 1 226 ? 7.389 -15.096 15.308 1.00 90.38 226 LEU A CA 1
ATOM 1753 C C . LEU A 1 226 ? 7.377 -15.263 13.770 1.00 90.38 226 LEU A C 1
ATOM 1755 O O . LEU A 1 226 ? 6.339 -15.028 13.147 1.00 90.38 226 LEU A O 1
ATOM 1759 N N . PRO A 1 227 ? 8.494 -15.709 13.156 1.00 88.50 227 PRO A N 1
ATOM 1760 C CA . PRO A 1 227 ? 8.620 -15.983 11.713 1.00 88.50 227 PRO A CA 1
ATOM 1761 C C . PRO A 1 227 ? 7.761 -17.166 11.211 1.00 88.50 227 PRO A C 1
ATOM 1763 O O . PRO A 1 227 ? 8.271 -18.176 10.732 1.00 88.50 227 PRO A O 1
ATOM 1766 N N . LEU A 1 228 ? 6.442 -17.083 11.371 1.00 90.69 228 LEU A N 1
ATOM 1767 C CA . LEU A 1 228 ? 5.498 -18.117 10.955 1.00 90.69 228 LEU A CA 1
ATOM 1768 C C . LEU A 1 228 ? 5.347 -18.156 9.433 1.00 90.69 228 LEU A C 1
ATOM 1770 O O . LEU A 1 228 ? 5.283 -17.110 8.793 1.00 90.69 228 LEU A O 1
ATOM 1774 N N . GLY A 1 229 ? 5.252 -19.369 8.883 1.00 87.94 229 GLY A N 1
ATOM 1775 C CA . GLY A 1 229 ? 5.043 -19.627 7.457 1.00 87.94 229 GLY A CA 1
ATOM 1776 C C . GLY A 1 229 ? 6.172 -19.177 6.535 1.00 87.94 229 GLY A C 1
ATOM 1777 O O . GLY A 1 229 ? 5.968 -19.126 5.323 1.00 87.94 229 GLY A O 1
ATOM 1778 N N . ALA A 1 230 ? 7.348 -18.860 7.086 1.00 86.12 230 ALA A N 1
ATOM 1779 C CA . ALA A 1 230 ? 8.594 -18.830 6.331 1.00 86.12 230 ALA A CA 1
ATOM 1780 C C . ALA A 1 230 ? 9.005 -20.274 5.993 1.00 86.12 230 ALA A C 1
ATOM 1782 O O . ALA A 1 230 ? 8.917 -21.131 6.877 1.00 86.12 230 ALA A O 1
ATOM 1783 N N . PRO A 1 231 ? 9.433 -20.573 4.748 1.00 72.12 231 PRO A N 1
ATOM 1784 C CA . PRO A 1 231 ? 9.944 -21.893 4.413 1.00 72.12 231 PRO A CA 1
ATOM 1785 C C . PRO A 1 231 ? 11.092 -22.223 5.363 1.00 72.12 231 PRO A C 1
ATOM 1787 O O . PRO A 1 231 ? 12.023 -21.428 5.513 1.00 72.12 231 PRO A O 1
ATOM 1790 N N . ILE A 1 232 ? 11.007 -23.366 6.036 1.00 61.50 232 ILE A N 1
ATOM 1791 C CA . ILE A 1 232 ? 12.122 -23.868 6.831 1.00 61.50 232 ILE A CA 1
ATOM 1792 C C . ILE A 1 232 ? 13.141 -24.378 5.809 1.00 61.50 232 ILE A C 1
ATOM 1794 O O . ILE A 1 232 ? 12.858 -25.342 5.104 1.00 61.50 232 ILE A O 1
ATOM 1798 N N . GLY A 1 233 ? 14.262 -23.664 5.673 1.00 52.41 233 GLY A N 1
ATOM 1799 C CA . GLY A 1 233 ? 15.357 -24.041 4.772 1.00 52.41 233 GLY A CA 1
ATOM 1800 C C . GLY A 1 233 ? 15.968 -25.399 5.092 1.00 52.41 233 GLY A C 1
ATOM 1801 O O . GLY A 1 233 ? 15.931 -25.808 6.276 1.00 52.41 233 GLY A O 1
#

Organism: Aphanomyces astaci (NCBI:txid112090)

pLDDT: mean 92.69, std 6.56, range [52.41, 98.69]

Secondary structure (DSSP, 8-state):
----TT-IIIIIHHHHH-HHHHHHHH-----S-PPTTSTTSGGG-HHHHHHHHHHHHHHHHHHHHHHHHHHHH---S--EEE-SS-HHHH--HHHHHHHHHHHHHHT--EEEE-SSSSEEEEEETT--EEEEE-SSSSSPP-PPPP---SSEEEEEE--SS--EEEEEEE-SSEEEEEEEEE-TT-B--TT-GGGPBP--EEEEEEEEEESSTT---EE-TT---S-TT----

Foldseek 3Di:
DAEPLLFPQPRLQCVQQVQVVQCVVVVHDDPSPDDQQPCSGNNRHNVSSVVSNVVSVVRRVVRLVVLLVDLVVDPDLAAEAEYADQLQPGHDDVSSVSVVCSCLVRQHQEYEYENQQFWFWKAFQLQYIYIYFHVADPDFHDFDDDDDDPTIDTPATAPARAYFGWDWDDDSFKIKTKTKGFAPQWADPVVPNVPTGDGDIDIAWMWITTSDGSDNGDTDPPHHRHNGRHHPD

InterPro domains:
  IPR029052 Metallo-dependent phosphatase-like [G3DSA:3.60.21.10] (1-190)
  IPR029052 Metallo-dependent phosphatase-like [SSF56300] (68-183)
  IPR051558 Metallophosphoesterase Purple Acid Phosphatase [PTHR10161] (44-183)

Sequence (233 aa):
NLDTNHADSHGLQQVCCQCYGYSRETKTKCTGNEMPGDANCAGGDKAMFSACQDKIEGWAKASLDGAARDLAKSTATYKIINTHYSPHFHMGEPKMLAWYNLTKTYGVHVWFNGHTHGFNHDVAKWNTHFFENGGGGGIFTETSSEIKNDFIDNLWVAGGNPYGFMELSFTKDWMKVNFATFDNSWDFGGYNYGATKSGGIARGHCWYIPSVQGTKGVKCKASNDLPLGAPIG